Protein AF-A0A848G050-F1 (afdb_monomer)

Nearest PDB structures (foldseek):
  2bty-assembly1_A  TM=8.867E-01  e=1.212E-21  Thermotoga maritima
  2buf-assembly1_A  TM=8.941E-01  e=3.487E-21  Pseudomonas aeruginosa
  2rd5-assembly1_B  TM=8.976E-01  e=1.067E-20  Arabidopsis thaliana
  3b8g-assembly1_A  TM=7.992E-01  e=2.234E-18  Neisseria gonorrhoeae
  3d2p-assembly1_A  TM=7.987E-01  e=3.440E-17  Neisseria gonorrhoeae

pLDDT: mean 82.23, std 19.93, range [32.62, 98.62]

Solvent-accessible surface area (backbone atoms only — not comparable to full-atom values): 15269 Å² total; per-residue (Å²): 140,80,85,79,75,79,74,74,77,76,78,83,68,82,81,46,74,65,57,54,48,52,59,61,70,42,46,67,58,45,64,75,40,45,70,38,34,36,26,33,27,41,63,43,85,57,72,78,46,68,65,14,39,54,32,50,18,43,40,56,11,50,48,41,73,64,39,32,36,50,36,37,29,38,44,59,82,72,47,42,60,52,53,28,50,42,17,37,78,52,73,25,49,45,42,69,46,41,20,57,65,90,54,28,20,33,36,42,79,56,62,74,90,80,41,74,102,61,89,52,77,40,67,48,64,52,59,64,68,62,50,53,34,48,76,70,66,35,31,44,34,35,39,44,32,16,28,29,88,85,69,42,87,34,82,50,58,41,66,53,44,34,27,36,48,21,29,69,64,52,8,51,32,36,38,38,27,29,89,45,64,28,48,64,48,100,82,73,43,69,43,46,69,39,37,31,64,58,51,38,70,77,33,80,87,44,89,64,51,50,55,40,51,19,29,74,61,54,18,52,28,40,36,32,27,35,49,68,44,58,52,44,69,50,41,57,72,76,41,92,67,52,90,20,14,35,35,32,49,60,74,47,95,88,52,78,65,67,83,62,56,78,74,60,84,82,78,86,82,86,94,84,88,89,89,133

Secondary structure (DSSP, 8-state):
------PPPPP-----HHHHHHHHHTHHHHHHHTT-EEEEEE--SS--SHHHHHHHHHHHHHHHHTT-EEEEEESSHHHHHHHHHHHHHTT--EEEEETTGGG-EEEEEPPTTS-SS--PEEEEE--HHHHHHHHTT-EEEEE-EEE-TTSSEEE--HHHHHHHHHHHTT-SEEEEEESSSS-B-TTS-B--EEEHHHHHHHSTTSTTHHHHHHHHTT-S-EEEEETTSTTHHHHHHH-SS-SSEEEE---BTTB--HHHHTT-TTSSS-------

Mean predicted aligned error: 9.6 Å

Organism: NCBI:txid2728840

InterPro domains:
  IPR001048 Aspartate/glutamate/uridylate kinase [PF00696] (76-225)
  IPR004662 Acetylglutamate kinase family [PIRSF000728] (23-246)
  IPR036393 Acetylglutamate kinase-like superfamily [G3DSA:3.40.1160.10] (16-77)
  IPR036393 Acetylglutamate kinase-like superfamily [G3DSA:3.40.1160.10] (78-253)
  IPR036393 Acetylglutamate kinase-like superfamily [SSF53633] (20-250)

Sequence (276 aa):
MAPTHLTAADPVRPFGKLQARILAETLPYLRAYHSKIFVVDYGLRGTGDPAAWNSLGRDLALLSLVGLRLVVVHRGGALNGELVSLINRHGGRAVGVSGLDGGFLQAYAAPLAAMGDHAGESVRVDPELLQMYFGRGLLPVVRPLATGPDGQACPVDGGRTAAAIATRLSAAKLIVMGDAPGILGERGRVLHRLSASEFEALAPMGEHRHLAEALRAGVGAVHVVDARRPEVLLLEILTRDSQGSLVLPDPAAGVIARSAQYLDLSQHGDESHETH

Structure (mmCIF, N/CA/C/O backbone):
data_AF-A0A848G050-F1
#
_entry.id   AF-A0A848G050-F1
#
loop_
_atom_site.group_PDB
_atom_site.id
_atom_site.type_symbol
_atom_site.label_atom_id
_atom_site.label_alt_id
_atom_site.label_comp_id
_atom_site.label_asym_id
_atom_site.label_entity_id
_atom_site.label_seq_id
_atom_site.pdbx_PDB_ins_code
_atom_site.Cartn_x
_atom_site.Cartn_y
_atom_site.Cartn_z
_atom_site.occupancy
_atom_site.B_iso_or_equiv
_atom_site.auth_seq_id
_atom_site.auth_comp_id
_atom_site.auth_asym_id
_atom_site.auth_atom_id
_atom_site.pdbx_PDB_model_num
ATOM 1 N N . MET A 1 1 ? 13.836 -26.680 26.510 1.00 40.75 1 MET A N 1
ATOM 2 C CA . MET A 1 1 ? 12.572 -26.268 25.862 1.00 40.75 1 MET A CA 1
ATOM 3 C C . MET A 1 1 ? 11.681 -25.662 26.929 1.00 40.75 1 MET A C 1
ATOM 5 O O . MET A 1 1 ? 11.221 -26.397 27.789 1.00 40.75 1 MET A O 1
ATOM 9 N N . ALA A 1 2 ? 11.516 -24.341 26.925 1.00 32.62 2 ALA A N 1
ATOM 10 C CA . ALA A 1 2 ? 10.540 -23.658 27.770 1.00 32.62 2 ALA A CA 1
ATOM 11 C C . ALA A 1 2 ? 9.336 -23.280 26.889 1.00 32.62 2 ALA A C 1
ATOM 13 O O . ALA A 1 2 ? 9.557 -22.828 25.763 1.00 32.62 2 ALA A O 1
ATOM 14 N N . PRO A 1 3 ? 8.092 -23.497 27.344 1.00 40.66 3 PRO A N 1
ATOM 15 C CA . PRO A 1 3 ? 6.911 -23.169 26.561 1.00 40.66 3 PRO A CA 1
ATOM 16 C C . PRO A 1 3 ? 6.784 -21.646 26.460 1.00 40.66 3 PRO A C 1
ATOM 18 O O . PRO A 1 3 ? 6.727 -20.943 27.466 1.00 40.66 3 PRO A O 1
ATOM 21 N N . THR A 1 4 ? 6.768 -21.126 25.235 1.00 41.25 4 THR A N 1
ATOM 22 C CA . THR A 1 4 ? 6.477 -19.718 24.968 1.00 41.25 4 THR A CA 1
ATOM 23 C C . THR A 1 4 ? 5.007 -19.478 25.291 1.00 41.25 4 THR A C 1
ATOM 25 O O . THR A 1 4 ? 4.121 -20.040 24.650 1.00 41.25 4 THR A O 1
ATOM 28 N N . HIS A 1 5 ? 4.758 -18.688 26.332 1.00 40.03 5 HIS A N 1
ATOM 29 C CA . HIS A 1 5 ? 3.427 -18.273 26.747 1.00 40.03 5 HIS A CA 1
ATOM 30 C C . HIS A 1 5 ? 2.671 -17.652 25.563 1.00 40.03 5 HIS A C 1
ATOM 32 O O . HIS A 1 5 ? 3.078 -16.612 25.046 1.00 40.03 5 HIS A O 1
ATOM 38 N N . LEU A 1 6 ? 1.552 -18.268 25.164 1.00 38.81 6 LEU A N 1
ATOM 39 C CA . LEU A 1 6 ? 0.472 -17.545 24.498 1.00 38.81 6 LEU A CA 1
ATOM 40 C C . LEU A 1 6 ? 0.048 -16.443 25.475 1.00 38.81 6 LEU A C 1
ATOM 42 O O . LEU A 1 6 ? -0.510 -16.728 26.536 1.00 38.81 6 LEU A O 1
ATOM 46 N N . THR A 1 7 ? 0.386 -15.198 25.162 1.00 45.62 7 THR A N 1
ATOM 47 C CA . THR A 1 7 ? -0.072 -14.035 25.917 1.00 45.62 7 THR A CA 1
ATOM 48 C C . THR A 1 7 ? -1.596 -14.035 25.918 1.00 45.62 7 THR A C 1
ATOM 50 O O . THR A 1 7 ? -2.215 -14.141 24.858 1.00 45.62 7 THR A O 1
ATOM 53 N N . ALA A 1 8 ? -2.187 -13.964 27.113 1.00 47.62 8 ALA A N 1
ATOM 54 C CA . ALA A 1 8 ? -3.619 -13.780 27.303 1.00 47.62 8 ALA A CA 1
ATOM 55 C C . ALA A 1 8 ? -4.116 -12.655 26.384 1.00 47.62 8 ALA A C 1
ATOM 57 O O . ALA A 1 8 ? -3.457 -11.621 26.285 1.00 47.62 8 ALA A O 1
ATOM 58 N N . ALA A 1 9 ? -5.239 -12.876 25.693 1.00 54.47 9 ALA A N 1
ATOM 59 C CA . ALA A 1 9 ? -5.876 -11.844 24.883 1.00 54.47 9 ALA A CA 1
ATOM 60 C C . ALA A 1 9 ? -6.000 -10.560 25.716 1.00 54.47 9 ALA A C 1
ATOM 62 O O . ALA A 1 9 ? -6.466 -10.622 26.858 1.00 54.47 9 ALA A O 1
ATOM 63 N N . ASP A 1 10 ? -5.550 -9.428 25.166 1.00 51.81 10 ASP A N 1
ATOM 64 C CA . ASP A 1 10 ? -5.656 -8.136 25.839 1.00 51.81 10 ASP A CA 1
ATOM 65 C C . ASP A 1 10 ? -7.102 -7.942 26.327 1.00 51.81 10 ASP A C 1
ATOM 67 O O . ASP A 1 10 ? -8.041 -8.119 25.539 1.00 51.81 10 ASP A O 1
ATOM 71 N N . PRO A 1 11 ? -7.328 -7.613 27.613 1.00 56.09 11 PRO A N 1
ATOM 72 C CA . PRO A 1 11 ? -8.675 -7.435 28.126 1.00 56.09 11 PRO A CA 1
ATOM 73 C C . PRO A 1 11 ? -9.367 -6.328 27.329 1.00 56.09 11 PRO A C 1
ATOM 75 O O . PRO A 1 11 ? -8.890 -5.190 27.285 1.00 56.09 11 PRO A O 1
ATOM 78 N N . VAL A 1 12 ? -10.496 -6.665 26.695 1.00 63.84 12 VAL A N 1
ATOM 79 C CA . VAL A 1 12 ? -11.300 -5.714 25.919 1.00 63.84 12 VAL A CA 1
ATOM 80 C C . VAL A 1 12 ? -11.747 -4.601 26.861 1.00 63.84 12 VAL A C 1
ATOM 82 O O . VAL A 1 12 ? -12.614 -4.794 27.714 1.00 63.84 12 VAL A O 1
ATOM 85 N N . ARG A 1 13 ? -11.115 -3.429 26.744 1.00 72.00 13 ARG A N 1
ATOM 86 C CA . ARG A 1 13 ? -11.491 -2.264 27.544 1.00 72.00 13 ARG A CA 1
ATOM 87 C C . ARG A 1 13 ? -12.913 -1.835 27.168 1.00 72.00 13 ARG A C 1
ATOM 89 O O . ARG A 1 13 ? -13.242 -1.852 25.980 1.00 72.00 13 ARG A O 1
ATOM 96 N N . PRO A 1 14 ? -13.744 -1.416 28.140 1.00 71.19 14 PRO A N 1
ATOM 97 C CA . PRO A 1 14 ? -15.085 -0.930 27.853 1.00 71.19 14 PRO A CA 1
ATOM 98 C C . PRO A 1 14 ? -15.049 0.185 26.808 1.00 71.19 14 PRO A C 1
ATOM 100 O O . PRO A 1 14 ? -14.283 1.144 26.931 1.00 71.19 14 PRO A O 1
ATOM 103 N N . PHE A 1 15 ? -15.883 0.051 25.780 1.00 77.38 15 PHE A N 1
ATOM 104 C CA . PHE A 1 15 ? -15.993 1.045 24.723 1.00 77.38 15 PHE A CA 1
ATOM 105 C C . PHE A 1 15 ? -16.664 2.303 25.286 1.00 77.38 15 PHE A C 1
ATOM 107 O O . PHE A 1 15 ? -17.832 2.276 25.675 1.00 77.38 15 PHE A O 1
ATOM 114 N N . GLY A 1 16 ? -15.923 3.406 25.388 1.00 86.69 16 GLY A N 1
ATOM 115 C CA . GLY A 1 16 ? -16.484 4.670 25.858 1.00 86.69 16 GLY A CA 1
ATOM 116 C C . GLY A 1 16 ? -17.409 5.309 24.818 1.00 86.69 16 GLY A C 1
ATOM 117 O O . GLY A 1 16 ? -17.351 5.004 23.625 1.00 86.69 16 GLY A O 1
ATOM 118 N N . LYS A 1 17 ? -18.264 6.240 25.267 1.00 87.94 17 LYS A N 1
ATOM 119 C CA . LYS A 1 17 ? -19.217 6.955 24.392 1.00 87.94 17 LYS A CA 1
ATOM 120 C C . LYS A 1 17 ? -18.526 7.661 23.220 1.00 87.94 17 LYS A C 1
ATOM 122 O O . LYS A 1 17 ? -19.050 7.646 22.112 1.00 87.94 17 LYS A O 1
ATOM 127 N N . LEU A 1 18 ? -17.353 8.256 23.461 1.00 87.94 18 LEU A N 1
ATOM 128 C CA . LEU A 1 18 ? -16.573 8.925 22.419 1.00 87.94 18 LEU A CA 1
ATOM 129 C C . LEU A 1 18 ? -16.080 7.924 21.369 1.00 87.94 18 LEU A C 1
ATOM 131 O O . LEU A 1 18 ? -16.254 8.162 20.181 1.00 87.94 18 LEU A O 1
ATOM 135 N N . GLN A 1 19 ? -15.528 6.786 21.796 1.00 88.19 19 GLN A N 1
ATOM 136 C CA . GLN A 1 19 ? -15.061 5.745 20.882 1.00 88.19 19 GLN A CA 1
ATOM 137 C C . GLN A 1 19 ? -16.216 5.191 20.036 1.00 88.19 19 GLN A C 1
ATOM 139 O O . GLN A 1 19 ? -16.065 5.048 18.825 1.00 88.19 19 GLN A O 1
ATOM 144 N N . ALA A 1 20 ? -17.380 4.932 20.650 1.00 88.12 20 ALA A N 1
ATOM 145 C CA . ALA A 1 20 ? -18.584 4.474 19.945 1.00 88.12 20 ALA A CA 1
ATOM 146 C C . ALA A 1 20 ? -19.021 5.466 18.863 1.00 88.12 20 ALA A C 1
ATOM 148 O O . ALA A 1 20 ? -19.308 5.073 17.734 1.00 88.12 20 ALA A O 1
ATOM 149 N N . ARG A 1 21 ? -19.018 6.759 19.202 1.00 88.94 21 ARG A N 1
ATOM 150 C CA . ARG A 1 21 ? -19.357 7.834 18.273 1.00 88.94 21 ARG A CA 1
ATOM 151 C C . ARG A 1 21 ? -18.357 7.935 17.121 1.00 88.94 21 ARG A C 1
ATOM 153 O O . ARG A 1 21 ? -18.792 7.983 15.978 1.00 88.94 21 ARG A O 1
ATOM 160 N N . ILE A 1 22 ? -17.053 7.895 17.403 1.00 88.50 22 ILE A N 1
ATOM 161 C CA . ILE A 1 22 ? -16.009 7.935 16.367 1.00 88.50 22 ILE A CA 1
ATOM 162 C C . ILE A 1 22 ? -16.190 6.769 15.390 1.00 88.50 22 ILE A C 1
ATOM 164 O O . ILE A 1 22 ? -16.217 6.995 14.186 1.00 88.50 22 ILE A O 1
ATOM 168 N N . LEU A 1 23 ? -16.386 5.537 15.877 1.00 86.50 23 LEU A N 1
ATOM 169 C CA . LEU A 1 23 ? -16.636 4.389 14.995 1.00 86.50 23 LEU A CA 1
ATOM 170 C C . LEU A 1 23 ? -17.901 4.548 14.143 1.00 86.50 23 LEU A C 1
ATOM 172 O O . LEU A 1 23 ? -17.912 4.138 12.987 1.00 86.50 23 LEU A O 1
ATOM 176 N N . ALA A 1 24 ? -18.971 5.122 14.693 1.00 87.62 24 ALA A N 1
ATOM 177 C CA . ALA A 1 24 ? -20.182 5.375 13.920 1.00 87.62 24 ALA A CA 1
ATOM 178 C C . ALA A 1 24 ? -19.941 6.426 12.820 1.00 87.62 24 ALA A C 1
ATOM 180 O O . ALA A 1 24 ? -20.392 6.256 11.687 1.00 87.62 24 ALA A O 1
ATOM 181 N N . GLU A 1 25 ? -19.185 7.482 13.129 1.00 87.31 25 GLU A N 1
ATOM 182 C CA . GLU A 1 25 ? -18.853 8.566 12.197 1.00 87.31 25 GLU A CA 1
ATOM 183 C C . GLU A 1 25 ? -17.885 8.128 11.080 1.00 87.31 25 GLU A C 1
ATOM 185 O O . GLU A 1 25 ? -17.865 8.752 10.018 1.00 87.31 25 GLU A O 1
ATOM 190 N N . THR A 1 26 ? -17.134 7.028 11.242 1.00 86.25 26 THR A N 1
ATOM 191 C CA . THR A 1 26 ? -16.283 6.486 10.163 1.00 86.25 26 THR A CA 1
ATOM 192 C C . THR A 1 26 ? -17.047 5.674 9.114 1.00 86.25 26 THR A C 1
ATOM 194 O O . THR A 1 26 ? -16.497 5.405 8.042 1.00 86.25 26 THR A O 1
ATOM 197 N N . LEU A 1 27 ? -18.315 5.312 9.350 1.00 87.75 27 LEU A N 1
ATOM 198 C CA . LEU A 1 27 ? -19.096 4.454 8.448 1.00 87.75 27 LEU A CA 1
ATOM 199 C C . LEU A 1 27 ? -19.112 4.917 6.973 1.00 87.75 27 LEU A C 1
ATOM 201 O O . LEU A 1 27 ? -18.966 4.058 6.098 1.00 87.75 27 LEU A O 1
ATOM 205 N N . PRO A 1 28 ? -19.250 6.217 6.637 1.00 86.62 28 PRO A N 1
ATOM 206 C CA . PRO A 1 28 ? -19.190 6.668 5.246 1.00 86.62 28 PRO A CA 1
ATOM 207 C C . PRO A 1 28 ? -17.863 6.317 4.560 1.00 86.62 28 PRO A C 1
ATOM 209 O O . PRO A 1 28 ? -17.870 5.857 3.417 1.00 86.62 28 PRO A O 1
ATOM 212 N N . TYR A 1 29 ? -16.738 6.452 5.271 1.00 83.56 29 TYR A N 1
ATOM 213 C CA . TYR A 1 29 ? -15.411 6.091 4.763 1.00 83.56 29 TYR A CA 1
ATOM 214 C C . TYR A 1 29 ? -15.295 4.585 4.544 1.00 83.56 29 TYR A C 1
ATOM 216 O O . TYR A 1 29 ? -14.850 4.146 3.483 1.00 83.56 29 TYR A O 1
ATOM 224 N N . LEU A 1 30 ? -15.757 3.792 5.515 1.00 85.31 30 LEU A N 1
ATOM 225 C CA . LEU A 1 30 ? -15.757 2.334 5.403 1.00 85.31 30 LEU A CA 1
ATOM 226 C C . LEU A 1 30 ? -16.586 1.876 4.202 1.00 85.31 30 LEU A C 1
ATOM 228 O O . LEU A 1 30 ? -16.129 1.043 3.428 1.00 85.31 30 LEU A O 1
ATOM 232 N N . ARG A 1 31 ? -17.764 2.470 3.974 1.00 87.25 31 ARG A N 1
ATOM 233 C CA . ARG A 1 31 ? -18.603 2.166 2.803 1.00 87.25 31 ARG A CA 1
ATOM 234 C C . ARG A 1 31 ? -17.943 2.560 1.482 1.00 87.25 31 ARG A C 1
ATOM 236 O O . ARG A 1 31 ? -18.034 1.798 0.523 1.00 87.25 31 ARG A O 1
ATOM 243 N N . ALA A 1 32 ? -17.304 3.727 1.417 1.00 86.19 32 ALA A N 1
ATOM 244 C CA . ALA A 1 32 ? -16.660 4.214 0.197 1.00 86.19 32 ALA A CA 1
ATOM 245 C C . ALA A 1 32 ? -15.439 3.365 -0.201 1.00 86.19 32 ALA A C 1
ATOM 247 O O . ALA A 1 32 ? -15.196 3.137 -1.391 1.00 86.19 32 ALA A O 1
ATOM 248 N N . TYR A 1 33 ? -14.689 2.878 0.792 1.00 90.69 33 TYR A N 1
ATOM 249 C CA . TYR A 1 33 ? -13.440 2.146 0.583 1.00 90.69 33 TYR A CA 1
ATOM 250 C C . TYR A 1 33 ? -13.546 0.629 0.746 1.00 90.69 33 TYR A C 1
ATOM 252 O O . TYR A 1 33 ? -12.580 -0.079 0.458 1.00 90.69 33 TYR A O 1
ATOM 260 N N . HIS A 1 34 ? -14.712 0.105 1.120 1.00 92.81 34 HIS A N 1
ATOM 261 C CA . HIS A 1 34 ? -14.938 -1.333 1.181 1.00 92.81 34 HIS A CA 1
ATOM 262 C C . HIS A 1 34 ? -14.591 -2.001 -0.158 1.00 92.81 34 HIS A C 1
ATOM 264 O O . HIS A 1 34 ? -15.031 -1.575 -1.229 1.00 92.81 34 HIS A O 1
ATOM 270 N N . SER A 1 35 ? -13.793 -3.068 -0.103 1.00 95.31 35 SER A N 1
ATOM 271 C CA . SER A 1 35 ? -13.261 -3.809 -1.256 1.00 95.31 35 SER A CA 1
ATOM 272 C C . SER A 1 35 ? -12.388 -3.006 -2.231 1.00 95.31 35 SER A C 1
ATOM 274 O O . SER A 1 35 ? -11.947 -3.568 -3.239 1.00 95.31 35 SER A O 1
ATOM 276 N N . LYS A 1 36 ? -12.106 -1.724 -1.960 1.00 96.62 36 LYS A N 1
ATOM 277 C CA . LYS A 1 36 ? -11.146 -0.942 -2.745 1.00 96.62 36 LYS A CA 1
ATOM 278 C C . LYS A 1 36 ? -9.729 -1.401 -2.430 1.00 96.62 36 LYS A C 1
ATOM 280 O O . LYS A 1 36 ? -9.430 -1.825 -1.313 1.00 96.62 36 LYS A O 1
ATOM 285 N N . ILE A 1 37 ? -8.879 -1.336 -3.450 1.00 98.00 37 ILE A N 1
ATOM 286 C CA . ILE A 1 37 ? -7.491 -1.780 -3.368 1.00 98.00 37 ILE A CA 1
ATOM 287 C C . ILE A 1 37 ? -6.604 -0.588 -3.028 1.00 98.00 37 ILE A C 1
ATOM 289 O O . ILE A 1 37 ? -6.714 0.463 -3.659 1.00 98.00 37 ILE A O 1
ATOM 293 N N . PHE A 1 38 ? -5.724 -0.767 -2.052 1.00 98.06 38 PHE A N 1
ATOM 294 C CA . PHE A 1 38 ? -4.696 0.189 -1.670 1.00 98.06 38 PHE A CA 1
ATOM 295 C C . PHE A 1 38 ? -3.351 -0.521 -1.742 1.00 98.06 38 PHE A C 1
ATOM 297 O O . PHE A 1 38 ? -3.210 -1.659 -1.285 1.00 98.06 38 PHE A O 1
ATOM 304 N N . VAL A 1 39 ? -2.365 0.150 -2.319 1.00 98.56 39 VAL A N 1
ATOM 305 C CA . VAL A 1 39 ? -0.991 -0.348 -2.361 1.00 98.56 39 VAL A CA 1
ATOM 306 C C . VAL A 1 39 ? -0.147 0.533 -1.459 1.00 98.56 39 VAL A C 1
ATOM 308 O O . VAL A 1 39 ? -0.187 1.752 -1.582 1.00 98.56 39 VAL A O 1
ATOM 311 N N . VAL A 1 40 ? 0.589 -0.081 -0.543 1.00 98.25 40 VAL A N 1
ATOM 312 C CA . VAL A 1 40 ? 1.507 0.592 0.374 1.00 98.25 40 VAL A CA 1
ATOM 313 C C . VAL A 1 40 ? 2.926 0.236 -0.050 1.00 98.25 40 VAL A C 1
ATOM 315 O O . VAL A 1 40 ? 3.291 -0.935 -0.024 1.00 98.25 40 VAL A O 1
ATOM 318 N N . ASP A 1 41 ? 3.714 1.225 -0.450 1.00 97.00 41 ASP A N 1
ATOM 319 C CA . ASP A 1 41 ? 5.152 1.093 -0.677 1.00 97.00 41 ASP A CA 1
ATOM 320 C C . ASP A 1 41 ? 5.893 1.488 0.603 1.00 97.00 41 ASP A C 1
ATOM 322 O O . ASP A 1 41 ? 6.026 2.669 0.921 1.00 97.00 41 ASP A O 1
ATOM 326 N N . TYR A 1 42 ? 6.328 0.496 1.376 1.00 96.31 42 TYR A N 1
ATOM 327 C CA . TYR A 1 42 ? 7.118 0.697 2.584 1.00 96.31 42 TYR A CA 1
ATOM 328 C C . TYR A 1 42 ? 8.611 0.752 2.230 1.00 96.31 42 TYR A C 1
ATOM 330 O O . TYR A 1 42 ? 9.293 -0.271 2.102 1.00 96.31 42 TYR A O 1
ATOM 338 N N . GLY A 1 43 ? 9.115 1.974 2.062 1.00 89.62 43 GLY A N 1
ATOM 339 C CA . GLY A 1 43 ? 10.445 2.269 1.533 1.00 89.62 43 GLY A CA 1
ATOM 340 C C . GLY A 1 43 ? 11.580 2.299 2.562 1.00 89.62 43 GLY A C 1
ATOM 341 O O . GLY A 1 43 ? 12.741 2.429 2.166 1.00 89.62 43 GLY A O 1
ATOM 342 N N . LEU A 1 44 ? 11.292 2.177 3.865 1.00 87.38 44 LEU A N 1
ATOM 343 C CA . LEU A 1 44 ? 12.333 2.145 4.897 1.00 87.38 44 LEU A CA 1
ATOM 344 C C . LEU A 1 44 ? 13.173 0.862 4.802 1.00 87.38 44 LEU A C 1
ATOM 346 O O . LEU A 1 44 ? 12.671 -0.223 4.522 1.00 87.38 44 LEU A O 1
ATOM 350 N N . ARG A 1 45 ? 14.473 0.974 5.099 1.00 80.94 45 ARG A N 1
ATOM 351 C CA . ARG A 1 45 ? 15.425 -0.157 5.058 1.00 80.94 45 ARG A CA 1
ATOM 352 C C . ARG A 1 45 ? 15.214 -1.203 6.164 1.00 80.94 45 ARG A C 1
ATOM 354 O O . ARG A 1 45 ? 15.879 -2.233 6.149 1.00 80.94 45 ARG A O 1
ATOM 361 N N . GLY A 1 46 ? 14.344 -0.930 7.129 1.00 86.81 46 GLY A N 1
ATOM 362 C CA . GLY A 1 46 ? 14.078 -1.786 8.278 1.00 86.81 46 GLY A CA 1
ATOM 363 C C . GLY A 1 46 ? 12.820 -1.343 9.018 1.00 86.81 46 GLY A C 1
ATOM 364 O O . GLY A 1 46 ? 12.006 -0.585 8.488 1.00 86.81 46 GLY A O 1
ATOM 365 N N . THR A 1 47 ? 12.677 -1.789 10.261 1.00 86.44 47 THR A N 1
ATOM 366 C CA . THR A 1 47 ? 11.493 -1.506 11.087 1.00 86.44 47 THR A CA 1
ATOM 367 C C . THR A 1 47 ? 11.371 -0.037 11.503 1.00 86.44 47 THR A C 1
ATOM 369 O O . THR A 1 47 ? 10.265 0.439 11.726 1.00 86.44 47 THR A O 1
ATOM 372 N N . GLY A 1 48 ? 12.484 0.703 11.555 1.00 86.81 48 GLY A N 1
ATOM 373 C CA . GLY A 1 48 ? 12.488 2.116 11.938 1.00 86.81 48 GLY A CA 1
ATOM 374 C C . GLY A 1 48 ? 12.194 2.322 13.427 1.00 86.81 48 GLY A C 1
ATOM 375 O O . GLY A 1 48 ? 12.705 1.592 14.275 1.00 86.81 48 GLY A O 1
ATOM 376 N N . ASP A 1 49 ? 11.400 3.346 13.745 1.00 90.94 49 ASP A N 1
ATOM 377 C CA . ASP A 1 49 ? 10.967 3.634 15.116 1.00 90.94 49 ASP A CA 1
ATOM 378 C C . ASP A 1 49 ? 9.974 2.561 15.625 1.00 90.94 49 ASP A C 1
ATOM 380 O O . ASP A 1 49 ? 9.007 2.252 14.923 1.00 90.94 49 ASP A O 1
ATOM 384 N N . PRO A 1 50 ? 10.143 2.000 16.841 1.00 93.88 50 PRO A N 1
ATOM 385 C CA . PRO A 1 50 ? 9.265 0.944 17.352 1.00 93.88 50 PRO A CA 1
ATOM 386 C C . PRO A 1 50 ? 7.786 1.333 17.481 1.00 93.88 50 PRO A C 1
ATOM 388 O O . PRO A 1 50 ? 6.915 0.478 17.281 1.00 93.88 50 PRO A O 1
ATOM 391 N N . ALA A 1 51 ? 7.478 2.590 17.820 1.00 94.88 51 ALA A N 1
ATOM 392 C CA . ALA A 1 51 ? 6.096 3.044 17.946 1.00 94.88 51 ALA A CA 1
ATOM 393 C C . ALA A 1 51 ? 5.448 3.178 16.564 1.00 94.88 51 ALA A C 1
ATOM 395 O O . ALA A 1 51 ? 4.328 2.698 16.365 1.00 94.88 51 ALA A O 1
ATOM 396 N N . ALA A 1 52 ? 6.171 3.745 15.596 1.00 94.75 52 ALA A N 1
ATOM 397 C CA . ALA A 1 52 ? 5.736 3.810 14.204 1.00 94.75 52 ALA A CA 1
ATOM 398 C C . ALA A 1 52 ? 5.543 2.410 13.601 1.00 94.75 52 ALA A C 1
ATOM 400 O O . ALA A 1 52 ? 4.488 2.124 13.037 1.00 94.75 52 ALA A O 1
ATOM 401 N N . TRP A 1 53 ? 6.500 1.502 13.818 1.00 95.75 53 TRP A N 1
ATOM 402 C CA . TRP A 1 53 ? 6.431 0.107 13.382 1.00 95.75 53 TRP A CA 1
ATOM 403 C C . TRP A 1 53 ? 5.213 -0.623 13.946 1.00 95.75 53 TRP A C 1
ATOM 405 O O . TRP A 1 53 ? 4.482 -1.299 13.222 1.00 95.75 53 TRP A O 1
ATOM 415 N N . ASN A 1 54 ? 4.972 -0.491 15.253 1.00 96.94 54 ASN A N 1
ATOM 416 C CA . ASN A 1 54 ? 3.825 -1.129 15.881 1.00 96.94 54 ASN A CA 1
ATOM 417 C C . ASN A 1 54 ? 2.499 -0.547 15.382 1.00 96.94 54 ASN A C 1
ATOM 419 O O . ASN A 1 54 ? 1.551 -1.308 15.173 1.00 96.94 54 ASN A O 1
ATOM 423 N N . SER A 1 55 ? 2.454 0.771 15.172 1.00 96.88 55 SER A N 1
ATOM 424 C CA . SER A 1 55 ? 1.288 1.450 14.613 1.00 96.88 55 SER A CA 1
ATOM 425 C C . SER A 1 55 ? 1.001 0.983 13.185 1.00 96.88 55 SER A C 1
ATOM 427 O O . SER A 1 55 ? -0.129 0.607 12.900 1.00 96.88 55 SER A O 1
ATOM 429 N N . LEU A 1 56 ? 2.025 0.849 12.333 1.00 97.38 56 LEU A N 1
ATOM 430 C CA . LEU A 1 56 ? 1.884 0.336 10.966 1.00 97.38 56 LEU A CA 1
ATOM 431 C C . LEU A 1 56 ? 1.197 -1.037 10.927 1.00 97.38 56 LEU A C 1
ATOM 433 O O . LEU A 1 56 ? 0.273 -1.245 10.146 1.00 97.38 56 LEU A O 1
ATOM 437 N N . GLY A 1 57 ? 1.613 -1.977 11.778 1.00 97.75 57 GLY A N 1
ATOM 438 C CA . GLY A 1 57 ? 0.992 -3.305 11.822 1.00 97.75 57 GLY A CA 1
ATOM 439 C C . GLY A 1 57 ? -0.460 -3.286 12.261 1.00 97.75 57 GLY A C 1
ATOM 440 O O . GLY A 1 57 ? -1.286 -3.986 11.676 1.00 97.75 57 GLY A O 1
ATOM 441 N N . ARG A 1 58 ? -0.763 -2.470 13.274 1.00 97.75 58 ARG A N 1
ATOM 442 C CA . ARG A 1 58 ? -2.127 -2.259 13.756 1.00 97.75 58 ARG A CA 1
ATOM 443 C C . ARG A 1 58 ? -2.995 -1.650 12.657 1.00 97.75 58 ARG A C 1
ATOM 445 O O . ARG A 1 58 ? -4.098 -2.138 12.435 1.00 97.75 58 ARG A O 1
ATOM 452 N N . ASP A 1 59 ? -2.487 -0.644 11.949 1.00 97.19 59 ASP A N 1
ATOM 453 C CA . ASP A 1 59 ? -3.196 0.046 10.871 1.00 97.19 59 ASP A CA 1
ATOM 454 C C . ASP A 1 59 ? -3.473 -0.910 9.702 1.00 97.19 59 ASP A C 1
ATOM 456 O O . ASP A 1 59 ? -4.616 -1.038 9.269 1.00 97.19 59 ASP A O 1
ATOM 460 N N . LEU A 1 60 ? -2.462 -1.653 9.236 1.00 98.06 60 LEU A N 1
ATOM 461 C CA . LEU A 1 60 ? -2.606 -2.650 8.166 1.00 98.06 60 LEU A CA 1
ATOM 462 C C . LEU A 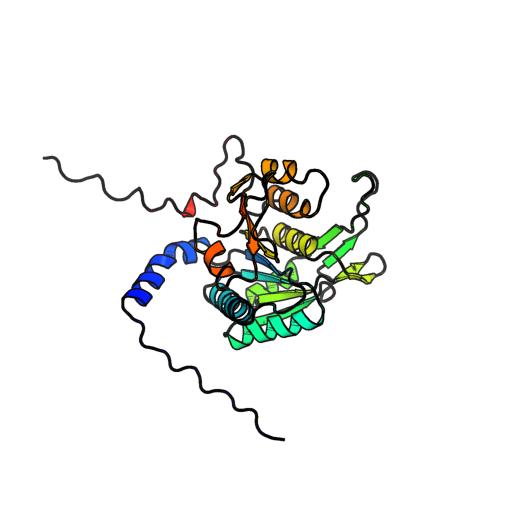1 60 ? -3.610 -3.754 8.534 1.00 98.06 60 LEU A C 1
ATOM 464 O O . LEU A 1 60 ? -4.445 -4.133 7.708 1.00 98.06 60 LEU A O 1
ATOM 468 N N . ALA A 1 61 ? -3.550 -4.263 9.768 1.00 97.88 61 ALA A N 1
ATOM 469 C CA . ALA A 1 61 ? -4.496 -5.260 10.258 1.00 97.88 61 ALA A CA 1
ATOM 470 C C . ALA A 1 61 ? -5.921 -4.692 10.322 1.00 97.88 61 ALA A C 1
ATOM 472 O O . ALA A 1 61 ? -6.838 -5.297 9.768 1.00 97.88 61 ALA A O 1
ATOM 473 N N . LEU A 1 62 ? -6.102 -3.513 10.926 1.00 96.12 62 LEU A N 1
ATOM 474 C CA . LEU A 1 62 ? -7.397 -2.843 11.055 1.00 96.12 62 LEU A CA 1
ATOM 475 C C . LEU A 1 62 ? -8.040 -2.590 9.689 1.00 96.12 62 LEU A C 1
ATOM 477 O O . LEU A 1 62 ? -9.183 -2.983 9.469 1.00 96.12 62 LEU A O 1
ATOM 481 N N . LEU A 1 63 ? -7.305 -1.963 8.771 1.00 95.56 63 LEU A N 1
ATOM 482 C CA . LEU A 1 63 ? -7.784 -1.616 7.432 1.00 95.56 63 LEU A CA 1
ATOM 483 C C . LEU A 1 63 ? -8.204 -2.870 6.645 1.00 95.56 63 LEU A C 1
ATOM 485 O O . LEU A 1 63 ? -9.256 -2.874 6.005 1.00 95.56 63 LEU A O 1
ATOM 489 N N . SER A 1 64 ? -7.430 -3.954 6.746 1.00 95.88 64 SER A N 1
ATOM 490 C CA . SER A 1 64 ? -7.786 -5.250 6.154 1.00 95.88 64 SER A CA 1
ATOM 491 C C . SER A 1 64 ? -9.061 -5.841 6.777 1.00 95.88 64 SER A C 1
ATOM 493 O O . SER A 1 64 ? -9.973 -6.258 6.061 1.00 95.88 64 SER A O 1
ATOM 495 N N . LEU A 1 65 ? -9.180 -5.811 8.110 1.00 94.94 65 LEU A N 1
ATOM 496 C CA . LEU A 1 65 ? -10.336 -6.341 8.847 1.00 94.94 65 LEU A CA 1
ATOM 497 C C . LEU A 1 65 ? -11.640 -5.592 8.549 1.00 94.94 65 LEU A C 1
ATOM 499 O O . LEU A 1 65 ? -12.703 -6.210 8.528 1.00 94.94 65 LEU A O 1
ATOM 503 N N . VAL A 1 66 ? -11.577 -4.284 8.285 1.00 93.56 66 VAL A N 1
ATOM 504 C CA . VAL A 1 66 ? -12.757 -3.483 7.907 1.00 93.56 66 VAL A CA 1
ATOM 505 C C . VAL A 1 66 ? -13.090 -3.562 6.408 1.00 93.56 66 VAL A C 1
ATOM 507 O O . VAL A 1 66 ? -13.998 -2.877 5.934 1.00 93.56 66 VAL A O 1
ATOM 510 N N . GLY A 1 67 ? -12.395 -4.423 5.658 1.00 94.06 67 GLY A N 1
ATOM 511 C CA . GLY A 1 67 ? -12.757 -4.810 4.295 1.00 94.06 67 GLY A CA 1
ATOM 512 C C . GLY A 1 67 ? -11.999 -4.090 3.180 1.00 94.06 67 GLY A C 1
ATOM 513 O O . GLY A 1 67 ? -12.386 -4.233 2.016 1.00 94.06 67 GLY A O 1
ATOM 514 N N . LEU A 1 68 ? -10.935 -3.334 3.477 1.00 95.94 68 LEU A N 1
ATOM 515 C CA . LEU A 1 68 ? -10.033 -2.828 2.437 1.00 95.94 68 LEU A CA 1
ATOM 516 C C . LEU A 1 68 ? -9.116 -3.956 1.956 1.00 95.94 68 LEU A C 1
ATOM 518 O O . LEU A 1 68 ? -8.721 -4.841 2.713 1.00 95.94 68 LEU A O 1
ATOM 522 N N . ARG A 1 69 ? -8.738 -3.913 0.678 1.00 98.31 69 ARG A N 1
ATOM 523 C CA . ARG A 1 69 ? -7.783 -4.860 0.091 1.00 98.31 69 ARG A CA 1
ATOM 524 C C . ARG A 1 69 ? -6.421 -4.188 0.014 1.00 98.31 69 ARG A C 1
ATOM 526 O O . ARG A 1 69 ? -6.260 -3.218 -0.718 1.00 98.31 69 ARG A O 1
ATOM 533 N N . LEU A 1 70 ? -5.457 -4.683 0.778 1.00 98.31 70 LEU A N 1
ATOM 534 C CA . LEU A 1 70 ? -4.138 -4.065 0.891 1.00 98.31 70 LEU A CA 1
ATOM 535 C C . LEU A 1 70 ? -3.070 -4.938 0.239 1.00 98.31 70 LEU A C 1
ATOM 537 O O . LEU A 1 70 ? -3.064 -6.147 0.454 1.00 98.31 70 LEU A O 1
ATOM 541 N N . VAL A 1 71 ? -2.141 -4.318 -0.489 1.00 98.62 71 VAL A N 1
ATOM 542 C CA . VAL A 1 71 ? -0.850 -4.920 -0.860 1.00 98.62 71 VAL A CA 1
ATOM 543 C C . VAL A 1 71 ? 0.250 -4.078 -0.244 1.00 98.62 71 VAL A C 1
ATOM 545 O O . VAL A 1 71 ? 0.252 -2.865 -0.429 1.00 98.62 71 VAL A O 1
ATOM 548 N N . VAL A 1 72 ? 1.190 -4.708 0.451 1.00 98.56 72 VAL A N 1
ATOM 549 C CA . VAL A 1 72 ? 2.374 -4.021 0.977 1.00 98.56 72 VAL A CA 1
ATOM 550 C C . VAL A 1 72 ? 3.576 -4.443 0.153 1.00 98.56 72 VAL A C 1
ATOM 552 O O . VAL A 1 72 ? 3.938 -5.613 0.161 1.00 98.56 72 VAL A O 1
ATOM 555 N N . VAL A 1 73 ? 4.202 -3.510 -0.549 1.00 98.00 73 VAL A N 1
ATOM 556 C CA . VAL A 1 73 ? 5.518 -3.694 -1.164 1.00 98.00 73 VAL A CA 1
ATOM 557 C C . VAL A 1 73 ? 6.561 -3.161 -0.191 1.00 98.00 73 VAL A C 1
ATOM 559 O O . VAL A 1 73 ? 6.330 -2.151 0.464 1.00 98.00 73 VAL A O 1
ATOM 562 N N . HIS A 1 74 ? 7.687 -3.850 -0.040 1.00 95.19 74 HIS A N 1
ATOM 563 C CA . HIS A 1 74 ? 8.732 -3.445 0.905 1.00 95.19 74 HIS A CA 1
ATOM 564 C C . HIS A 1 74 ? 10.132 -3.680 0.342 1.00 95.19 74 HIS A C 1
ATOM 566 O O . HIS A 1 74 ? 10.311 -4.386 -0.654 1.00 95.19 74 HIS A O 1
ATOM 572 N N . ARG A 1 75 ? 11.145 -3.105 0.996 1.00 83.44 75 ARG A N 1
ATOM 573 C CA . ARG A 1 75 ? 12.557 -3.260 0.622 1.00 83.44 75 ARG A CA 1
ATOM 574 C C . ARG A 1 75 ? 13.310 -4.056 1.692 1.00 83.44 75 ARG A C 1
ATOM 576 O O . ARG A 1 75 ? 13.329 -3.678 2.854 1.00 83.44 75 ARG A O 1
ATOM 583 N N . GLY A 1 76 ? 14.012 -5.112 1.279 1.00 75.56 76 GLY A N 1
ATOM 584 C CA . GLY A 1 76 ? 14.892 -5.906 2.151 1.00 75.56 76 GLY A CA 1
ATOM 585 C C . GLY A 1 76 ? 14.359 -7.309 2.453 1.00 75.56 76 GLY A C 1
ATOM 586 O O . GLY A 1 76 ? 13.197 -7.502 2.782 1.00 75.56 76 GLY A O 1
ATOM 587 N N . GLY A 1 77 ? 15.217 -8.327 2.325 1.00 72.94 77 GLY A N 1
ATOM 588 C CA . GLY A 1 77 ? 14.804 -9.734 2.442 1.00 72.94 77 GLY A CA 1
ATOM 589 C C . GLY A 1 77 ? 14.230 -10.106 3.815 1.00 72.94 77 GLY A C 1
ATOM 590 O O . GLY A 1 77 ? 13.166 -10.715 3.880 1.00 72.94 77 GLY A O 1
ATOM 591 N N . ALA A 1 78 ? 14.900 -9.700 4.900 1.00 83.50 78 ALA A N 1
ATOM 592 C CA . ALA A 1 78 ? 14.475 -9.998 6.274 1.00 83.50 78 ALA A CA 1
ATOM 593 C C . ALA A 1 78 ? 13.138 -9.328 6.646 1.00 83.50 78 ALA A C 1
ATOM 595 O O . ALA A 1 78 ? 12.326 -9.908 7.367 1.00 83.50 78 ALA A O 1
ATOM 596 N N . LEU A 1 79 ? 12.874 -8.150 6.075 1.00 90.88 79 LEU A N 1
ATOM 597 C CA . LEU A 1 79 ? 11.708 -7.331 6.394 1.00 90.88 79 LEU A CA 1
ATOM 598 C C . LEU A 1 79 ? 10.381 -7.995 5.994 1.00 90.88 79 LEU A C 1
ATOM 600 O O . LEU A 1 79 ? 9.351 -7.729 6.609 1.00 90.88 79 LEU A O 1
ATOM 604 N N . ASN A 1 80 ? 10.390 -8.904 5.010 1.00 94.69 80 ASN A N 1
ATOM 605 C CA . ASN A 1 80 ? 9.172 -9.595 4.582 1.00 94.69 80 ASN A CA 1
ATOM 606 C C . ASN A 1 80 ? 8.542 -10.396 5.728 1.00 94.69 80 ASN A C 1
ATOM 608 O O . ASN A 1 80 ? 7.358 -10.237 6.019 1.00 94.69 80 ASN A O 1
ATOM 612 N N . GLY A 1 81 ? 9.349 -11.220 6.4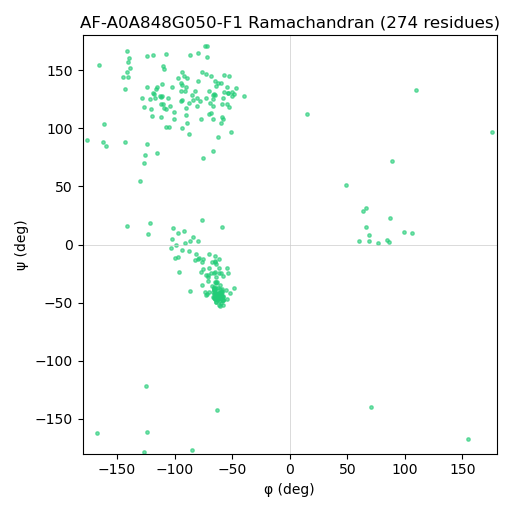03 1.00 95.62 81 GLY A N 1
ATOM 613 C CA . GLY A 1 81 ? 8.890 -12.021 7.536 1.00 95.62 81 GLY A CA 1
ATOM 614 C C . GLY A 1 81 ? 8.493 -11.155 8.731 1.00 95.62 81 GLY A C 1
ATOM 615 O O . GLY A 1 81 ? 7.507 -11.451 9.406 1.00 95.62 81 GLY A O 1
ATOM 616 N N . GLU A 1 82 ? 9.210 -10.054 8.961 1.00 96.62 82 GLU A N 1
ATOM 617 C CA . GLU A 1 82 ? 8.914 -9.110 10.041 1.00 96.62 82 GLU A CA 1
ATOM 618 C C . GLU A 1 82 ? 7.573 -8.395 9.834 1.00 96.62 82 GLU A C 1
ATOM 620 O O . GLU A 1 82 ? 6.780 -8.342 10.773 1.00 96.62 82 GLU A O 1
ATOM 625 N N . LEU A 1 83 ? 7.280 -7.909 8.619 1.00 97.06 83 LEU A N 1
ATOM 626 C CA . LEU A 1 83 ? 5.985 -7.315 8.258 1.00 97.06 83 LEU A CA 1
ATOM 627 C C . LEU A 1 83 ? 4.844 -8.332 8.372 1.00 97.06 83 LEU A C 1
ATOM 629 O O . LEU A 1 83 ? 3.795 -8.024 8.934 1.00 97.06 83 LEU A O 1
ATOM 633 N N . VAL A 1 84 ? 5.042 -9.556 7.875 1.00 98.06 84 VAL A N 1
ATOM 634 C CA . VAL A 1 84 ? 4.031 -10.621 7.975 1.00 98.06 84 VAL A CA 1
ATOM 635 C C . VAL A 1 84 ? 3.723 -10.931 9.441 1.00 98.06 84 VAL A C 1
ATOM 637 O O . VAL A 1 84 ? 2.559 -10.947 9.841 1.00 98.06 84 VAL A O 1
ATOM 640 N N . SER A 1 85 ? 4.757 -11.115 10.263 1.00 97.81 85 SER A N 1
ATOM 641 C CA . SER A 1 85 ? 4.614 -11.347 11.704 1.00 97.81 85 SER A CA 1
ATOM 642 C C . SER A 1 85 ? 3.948 -10.160 12.415 1.00 97.81 85 SER A C 1
ATOM 644 O O . SER A 1 85 ? 3.053 -10.343 13.242 1.00 97.81 85 SER A O 1
ATOM 646 N N . LEU A 1 86 ? 4.324 -8.932 12.041 1.00 97.75 86 LEU A N 1
ATOM 647 C CA . LEU A 1 86 ? 3.738 -7.680 12.521 1.00 97.75 86 LEU A CA 1
ATOM 648 C C . LEU A 1 86 ? 2.240 -7.578 12.248 1.00 97.75 86 LEU A C 1
ATOM 650 O O . LEU A 1 86 ? 1.489 -7.175 13.130 1.00 97.75 86 LEU A O 1
ATOM 654 N N . ILE A 1 87 ? 1.796 -7.917 11.048 1.00 98.44 87 ILE A N 1
ATOM 655 C CA . ILE A 1 87 ? 0.375 -7.843 10.707 1.00 98.44 87 ILE A CA 1
ATOM 656 C C . ILE A 1 87 ? -0.391 -8.955 11.435 1.00 98.44 87 ILE A C 1
ATOM 658 O O . ILE A 1 87 ? -1.454 -8.708 12.006 1.00 98.44 87 ILE A O 1
ATOM 662 N N . ASN A 1 88 ? 0.172 -10.167 11.477 1.00 98.25 88 ASN A N 1
ATOM 663 C CA . ASN A 1 88 ? -0.468 -11.328 12.094 1.00 98.25 88 ASN A CA 1
ATOM 664 C C . ASN A 1 88 ? -0.643 -11.178 13.611 1.00 98.25 88 ASN A C 1
ATOM 666 O O . ASN A 1 88 ? -1.692 -11.540 14.141 1.00 98.25 88 ASN A O 1
ATOM 670 N N . ARG A 1 89 ? 0.333 -10.597 14.324 1.00 97.56 89 ARG A N 1
ATOM 671 C CA . ARG A 1 89 ? 0.209 -10.365 15.778 1.00 97.56 89 ARG A CA 1
ATOM 672 C C . ARG A 1 89 ? -0.896 -9.367 16.144 1.00 97.56 89 ARG A C 1
ATOM 674 O O . ARG A 1 89 ? -1.396 -9.414 17.259 1.00 97.56 89 ARG A O 1
ATOM 681 N N . HIS A 1 90 ? -1.279 -8.490 15.212 1.00 97.69 90 HIS A N 1
ATOM 682 C CA . HIS A 1 90 ? -2.388 -7.540 15.365 1.00 97.69 90 HIS A CA 1
ATOM 683 C C . HIS A 1 90 ? -3.729 -8.098 14.856 1.00 97.69 90 HIS A C 1
ATOM 685 O O . HIS A 1 90 ? -4.699 -7.358 14.725 1.00 97.69 90 HIS A O 1
ATOM 691 N N . GLY A 1 91 ? -3.802 -9.402 14.563 1.00 96.06 91 GLY A N 1
ATOM 692 C CA . GLY A 1 91 ? -5.029 -10.078 14.127 1.00 96.06 91 GLY A CA 1
ATOM 693 C C . GLY A 1 91 ? -5.315 -9.983 12.626 1.00 96.06 91 GLY A C 1
ATOM 694 O O . GLY A 1 91 ? -6.345 -10.477 12.168 1.00 96.06 91 GLY A O 1
ATOM 695 N N . GLY A 1 92 ? -4.414 -9.381 11.845 1.00 97.50 92 GLY A N 1
ATOM 696 C CA . GLY A 1 92 ? -4.464 -9.449 10.390 1.00 97.50 92 GLY A CA 1
ATOM 697 C C . GLY A 1 92 ? -4.082 -10.839 9.872 1.00 97.50 92 GLY A C 1
ATOM 698 O O . GLY A 1 92 ? -3.613 -11.702 10.611 1.00 97.50 92 GLY A O 1
ATOM 699 N N . ARG A 1 93 ? -4.277 -11.066 8.571 1.00 98.06 93 ARG A N 1
ATOM 700 C CA . ARG A 1 93 ? -3.882 -12.314 7.900 1.00 98.06 93 ARG A CA 1
ATOM 701 C C . ARG A 1 93 ? -2.969 -11.988 6.727 1.00 98.06 93 ARG A C 1
ATOM 703 O O . ARG A 1 93 ? -3.439 -11.800 5.610 1.00 98.06 93 ARG A O 1
ATOM 710 N N . ALA A 1 94 ? -1.676 -11.869 6.991 1.00 98.56 94 ALA A N 1
ATOM 711 C CA . ALA A 1 94 ? -0.673 -11.552 5.985 1.00 98.56 94 ALA A CA 1
ATOM 712 C C . ALA A 1 94 ? -0.025 -12.804 5.384 1.00 98.56 94 ALA A C 1
ATOM 714 O O . ALA A 1 94 ? 0.164 -13.815 6.065 1.00 98.56 94 ALA A O 1
ATOM 715 N N . VAL A 1 95 ? 0.361 -12.703 4.113 1.00 98.44 95 VAL A N 1
ATOM 716 C CA . VAL A 1 95 ? 1.150 -13.713 3.400 1.00 98.44 95 VAL A CA 1
ATOM 717 C C . VAL A 1 95 ? 2.359 -13.046 2.752 1.00 98.44 95 VAL A C 1
ATOM 719 O O . VAL A 1 95 ? 2.221 -12.063 2.027 1.00 98.44 95 VAL A O 1
ATOM 722 N N . GLY A 1 96 ? 3.551 -13.562 3.043 1.00 97.81 96 GLY A N 1
ATOM 723 C CA . GLY A 1 96 ? 4.787 -13.117 2.407 1.00 97.81 96 GLY A CA 1
ATOM 724 C C . GLY A 1 96 ? 4.937 -13.774 1.043 1.00 97.81 96 GLY A C 1
ATOM 725 O O . GLY A 1 96 ? 4.865 -14.997 0.954 1.00 97.81 96 GLY A O 1
ATOM 726 N N . VAL A 1 97 ? 5.124 -12.971 -0.003 1.00 97.44 97 VAL A N 1
ATOM 727 C CA . VAL A 1 97 ? 5.318 -13.448 -1.378 1.00 97.44 97 VAL A CA 1
ATOM 728 C C . VAL A 1 97 ? 6.387 -12.629 -2.090 1.00 97.44 97 VAL A C 1
ATOM 730 O O . VAL A 1 97 ? 6.710 -11.503 -1.707 1.00 97.44 97 VAL A O 1
ATOM 733 N N . SER A 1 98 ? 6.928 -13.179 -3.161 1.00 96.19 98 SER A N 1
ATOM 734 C CA . SER A 1 98 ? 7.755 -12.487 -4.139 1.00 96.19 98 SER A CA 1
ATOM 735 C C . SER A 1 98 ? 7.157 -12.662 -5.527 1.00 96.19 98 SER A C 1
ATOM 737 O O . SER A 1 98 ? 6.372 -13.574 -5.752 1.00 96.19 98 SER A O 1
ATOM 739 N N . GLY A 1 99 ? 7.553 -11.827 -6.479 1.00 94.31 99 GLY A N 1
ATOM 740 C CA . GLY A 1 99 ? 7.076 -11.948 -7.856 1.00 94.31 99 GLY A CA 1
ATOM 741 C C . GLY A 1 99 ? 7.429 -13.254 -8.567 1.00 94.31 99 GLY A C 1
ATOM 742 O O . GLY A 1 99 ? 6.844 -13.536 -9.608 1.00 94.31 99 GLY A O 1
ATOM 743 N N . LEU A 1 100 ? 8.339 -14.056 -8.003 1.00 95.00 100 LEU A N 1
ATOM 744 C CA . LEU A 1 100 ? 8.631 -15.410 -8.475 1.00 95.00 100 LEU A CA 1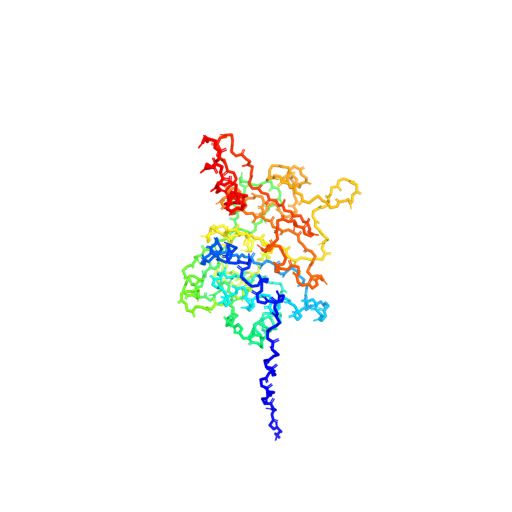
ATOM 745 C C . LEU A 1 100 ? 7.496 -16.394 -8.183 1.00 95.00 100 LEU A C 1
ATOM 747 O O . LEU A 1 100 ? 7.295 -17.341 -8.941 1.00 95.00 100 LEU A O 1
ATOM 751 N N . ASP A 1 101 ? 6.764 -16.195 -7.086 1.00 95.81 101 ASP A N 1
ATOM 752 C CA . ASP A 1 101 ? 5.701 -17.097 -6.656 1.00 95.81 101 ASP A CA 1
ATOM 753 C C . ASP A 1 101 ? 4.559 -17.036 -7.674 1.00 95.81 101 ASP A C 1
ATOM 755 O O . ASP A 1 101 ? 3.883 -16.025 -7.796 1.00 95.81 101 ASP A O 1
ATOM 759 N N . GLY A 1 102 ? 4.377 -18.080 -8.483 1.00 93.19 102 GLY A N 1
ATOM 760 C CA . GLY A 1 102 ? 3.434 -18.040 -9.610 1.00 93.19 102 GLY A CA 1
ATOM 761 C C . GLY A 1 102 ? 3.842 -17.102 -10.759 1.00 93.19 102 GLY A C 1
ATOM 762 O O . GLY A 1 102 ? 3.045 -16.896 -11.667 1.00 93.19 102 GLY A O 1
ATOM 763 N N . GLY A 1 103 ? 5.060 -16.542 -10.741 1.00 94.50 103 GLY A N 1
ATOM 764 C CA . GLY A 1 103 ? 5.609 -15.720 -11.827 1.00 94.50 103 GLY A CA 1
ATOM 765 C C . GLY A 1 103 ? 4.850 -14.416 -12.094 1.00 94.50 103 GLY A C 1
ATOM 766 O O . GLY A 1 103 ? 4.821 -13.950 -13.235 1.00 94.50 103 GLY A O 1
ATOM 767 N N . PHE A 1 104 ? 4.204 -13.841 -11.073 1.00 96.75 104 PHE A N 1
ATOM 768 C CA . PHE A 1 104 ? 3.315 -12.693 -11.254 1.00 96.75 104 PHE A CA 1
ATOM 769 C C . PHE A 1 104 ? 4.038 -11.360 -11.479 1.00 96.75 104 PHE A C 1
ATOM 771 O O . PHE A 1 104 ? 3.391 -10.409 -11.915 1.00 96.75 104 PHE A O 1
ATOM 778 N N . LEU A 1 105 ? 5.348 -11.264 -11.205 1.00 96.31 105 LEU A N 1
ATOM 779 C CA . LEU A 1 105 ? 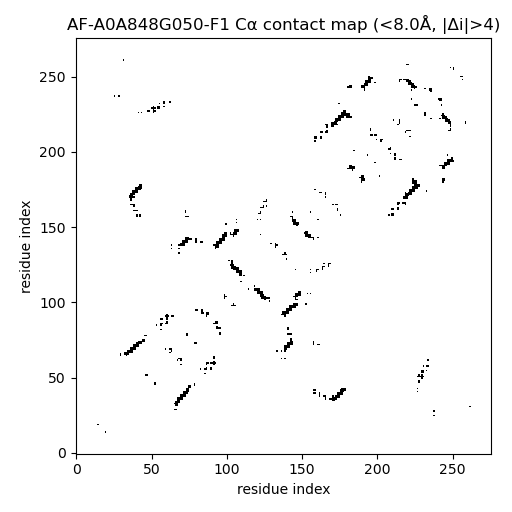6.171 -10.131 -11.644 1.00 96.31 105 LEU A CA 1
ATOM 780 C C . LEU A 1 105 ? 7.170 -10.589 -12.702 1.00 96.31 105 LEU A C 1
ATOM 782 O O . LEU A 1 105 ? 7.970 -11.491 -12.460 1.00 96.31 105 LEU A O 1
ATOM 786 N N . GLN A 1 106 ? 7.175 -9.905 -13.841 1.00 94.69 106 GLN A N 1
ATOM 787 C CA . GLN A 1 106 ? 8.108 -10.149 -14.938 1.00 94.69 106 GLN A CA 1
ATOM 788 C C . GLN A 1 106 ? 8.904 -8.878 -15.222 1.00 94.69 106 GLN A C 1
ATOM 790 O O . GLN A 1 106 ? 8.312 -7.820 -15.454 1.00 94.69 106 GLN A O 1
ATOM 795 N N . ALA A 1 107 ? 10.230 -8.981 -15.203 1.00 91.06 107 ALA A N 1
ATOM 796 C CA . ALA A 1 107 ? 11.127 -7.897 -15.581 1.00 91.06 107 ALA A CA 1
ATOM 797 C C . ALA A 1 107 ? 11.431 -7.979 -17.079 1.00 91.06 107 ALA A C 1
ATOM 799 O O . ALA A 1 107 ? 11.705 -9.054 -17.615 1.00 91.06 107 ALA A O 1
ATOM 800 N N . TYR A 1 108 ? 11.395 -6.839 -17.761 1.00 82.38 108 TYR A N 1
ATOM 801 C CA . TYR A 1 108 ? 11.785 -6.738 -19.163 1.00 82.38 108 TYR A CA 1
ATOM 802 C C . TYR A 1 108 ? 12.533 -5.433 -19.426 1.00 82.38 108 TYR A C 1
ATOM 804 O O . TYR A 1 108 ? 12.283 -4.405 -18.789 1.00 82.38 108 TYR A O 1
ATOM 812 N N . ALA A 1 109 ? 13.458 -5.477 -20.385 1.00 70.31 109 ALA A N 1
ATOM 813 C CA . ALA A 1 109 ? 14.121 -4.279 -20.873 1.00 70.31 109 ALA A CA 1
ATOM 814 C C . ALA A 1 109 ? 13.093 -3.403 -21.604 1.00 70.31 109 ALA A C 1
ATOM 816 O O . ALA A 1 109 ? 12.424 -3.864 -22.533 1.00 70.31 109 ALA A O 1
ATOM 817 N N . ALA A 1 110 ? 12.959 -2.143 -21.190 1.00 59.72 110 ALA A N 1
ATOM 818 C CA . ALA A 1 110 ? 12.201 -1.173 -21.967 1.00 59.72 110 ALA A CA 1
ATOM 819 C C . ALA A 1 110 ? 12.879 -0.985 -23.344 1.00 59.72 110 ALA A C 1
ATOM 821 O O . ALA A 1 110 ? 14.111 -0.933 -23.405 1.00 59.72 110 ALA A O 1
ATOM 822 N N . PRO A 1 111 ? 12.128 -0.885 -24.459 1.00 49.28 111 PRO A N 1
ATOM 823 C CA . PRO A 1 111 ? 12.720 -0.645 -25.771 1.00 49.28 111 PRO A CA 1
ATOM 824 C C . PRO A 1 111 ? 13.551 0.645 -25.780 1.00 49.28 111 PRO A C 1
ATOM 826 O O . PRO A 1 111 ? 13.057 1.700 -25.384 1.00 49.28 111 PRO A O 1
ATOM 829 N N . LEU A 1 112 ? 14.780 0.568 -26.304 1.00 49.03 112 LEU A N 1
ATOM 830 C CA . LEU A 1 112 ? 15.766 1.663 -26.359 1.00 49.03 112 LEU A CA 1
ATOM 831 C C . LEU A 1 112 ? 15.241 2.955 -27.027 1.00 49.03 112 LEU A C 1
ATOM 833 O O . LEU A 1 112 ? 15.793 4.024 -26.824 1.00 49.03 112 LEU A O 1
ATOM 837 N N . ALA A 1 113 ? 14.178 2.863 -27.833 1.00 45.38 113 ALA A N 1
ATOM 838 C CA . ALA A 1 113 ? 13.573 3.996 -28.536 1.00 45.38 113 ALA A CA 1
ATOM 839 C C . ALA A 1 113 ? 12.591 4.826 -27.680 1.00 45.38 113 ALA A C 1
ATOM 841 O O . ALA A 1 113 ? 12.196 5.911 -28.099 1.00 45.38 113 ALA A O 1
ATOM 842 N N . ALA A 1 114 ? 12.168 4.331 -26.510 1.00 48.25 114 ALA A N 1
ATOM 843 C CA . ALA A 1 114 ? 11.161 4.987 -25.666 1.00 48.25 114 ALA A CA 1
ATOM 844 C C . ALA A 1 114 ? 11.757 5.834 -24.525 1.00 48.25 114 ALA A C 1
ATOM 846 O O . ALA A 1 114 ? 11.031 6.580 -23.867 1.00 48.25 114 ALA A O 1
ATOM 847 N N . MET A 1 115 ? 13.063 5.732 -24.274 1.00 42.81 115 MET A N 1
ATOM 848 C CA . MET A 1 115 ? 13.754 6.450 -23.206 1.00 42.81 115 MET A CA 1
ATOM 849 C C . MET A 1 115 ? 15.120 6.903 -23.725 1.00 42.81 115 MET A C 1
ATOM 851 O O . MET A 1 115 ? 15.736 6.186 -24.500 1.00 42.81 115 MET A O 1
ATOM 855 N N . GLY A 1 116 ? 15.596 8.081 -23.311 1.00 46.38 116 GLY A N 1
ATOM 856 C CA . GLY A 1 116 ? 17.015 8.441 -23.447 1.00 46.38 116 GLY A CA 1
ATOM 857 C C . GLY A 1 116 ? 17.914 7.502 -22.622 1.00 46.38 116 GLY A C 1
ATOM 858 O O . GLY A 1 116 ? 17.605 6.327 -22.471 1.00 46.38 116 GLY A O 1
ATOM 859 N N . ASP A 1 117 ? 18.982 8.015 -22.005 1.00 35.06 117 ASP A N 1
ATOM 860 C CA . ASP A 1 117 ? 20.033 7.251 -21.284 1.00 35.06 117 ASP A CA 1
ATOM 861 C C . ASP A 1 117 ? 19.595 6.365 -20.082 1.00 35.06 117 ASP A C 1
ATOM 863 O O . ASP A 1 117 ? 20.419 5.914 -19.291 1.00 35.06 117 ASP A O 1
ATOM 867 N N . HIS A 1 118 ? 18.307 6.071 -19.913 1.00 46.16 118 HIS A N 1
ATOM 868 C CA . HIS A 1 118 ? 17.751 5.352 -18.773 1.00 46.16 118 HIS A CA 1
ATOM 869 C C . HIS A 1 118 ? 17.164 4.011 -19.219 1.00 46.16 118 HIS A C 1
ATOM 871 O O . HIS A 1 118 ? 15.948 3.858 -19.347 1.00 46.16 118 HIS A O 1
ATOM 877 N N . ALA A 1 119 ? 18.031 3.018 -19.423 1.00 41.94 119 ALA A N 1
ATOM 878 C CA . ALA A 1 119 ? 17.632 1.616 -19.517 1.00 41.94 119 ALA A CA 1
ATOM 879 C C . ALA A 1 119 ? 17.096 1.147 -18.148 1.00 41.94 119 ALA A C 1
ATOM 881 O O . ALA A 1 119 ? 17.818 0.577 -17.336 1.00 41.94 119 ALA A O 1
ATOM 882 N N . GLY A 1 120 ? 15.838 1.475 -17.847 1.00 51.88 120 GLY A N 1
ATOM 883 C CA . GLY A 1 120 ? 15.152 1.057 -16.628 1.00 51.88 120 GLY A CA 1
ATOM 884 C C . GLY A 1 120 ? 14.355 -0.218 -16.868 1.00 51.88 120 GLY A C 1
ATOM 885 O O . GLY A 1 120 ? 13.502 -0.260 -17.755 1.00 51.88 120 GLY A O 1
ATOM 886 N N . GLU A 1 121 ? 14.611 -1.249 -16.067 1.00 65.38 121 GLU A N 1
ATOM 887 C CA . GLU A 1 121 ? 13.797 -2.463 -16.029 1.00 65.38 121 GLU A CA 1
ATOM 888 C C . GLU A 1 121 ? 12.327 -2.092 -15.781 1.00 65.38 121 GLU A C 1
ATOM 890 O O . GLU A 1 121 ? 11.978 -1.430 -14.797 1.00 65.38 121 GLU A O 1
ATOM 895 N N . SER A 1 122 ? 11.457 -2.478 -16.711 1.00 77.12 122 SER A N 1
ATOM 896 C CA . SER A 1 122 ? 10.012 -2.338 -16.560 1.00 77.12 122 SER A CA 1
ATOM 897 C C . SER A 1 122 ? 9.446 -3.611 -15.941 1.00 77.12 122 SER A C 1
ATOM 899 O O . SER A 1 122 ? 9.930 -4.709 -16.213 1.00 77.12 122 SER A O 1
ATOM 901 N N . VAL A 1 123 ? 8.414 -3.467 -15.107 1.00 89.25 123 VAL A N 1
ATOM 902 C CA . VAL A 1 123 ? 7.790 -4.590 -14.395 1.00 89.25 123 VAL A CA 1
ATOM 903 C C . VAL A 1 123 ? 6.388 -4.812 -14.941 1.00 89.25 123 VAL A C 1
ATOM 905 O O . VAL A 1 123 ? 5.537 -3.923 -14.891 1.00 89.25 123 VAL A O 1
ATOM 908 N N . ARG A 1 124 ? 6.130 -6.008 -15.467 1.00 92.56 124 ARG A N 1
ATOM 909 C CA . ARG A 1 124 ? 4.786 -6.470 -15.820 1.00 92.56 124 ARG A CA 1
ATOM 910 C C . ARG A 1 124 ? 4.211 -7.251 -14.643 1.00 92.56 124 ARG A C 1
ATOM 912 O O . ARG A 1 124 ? 4.909 -8.062 -14.044 1.00 92.56 124 ARG A O 1
ATOM 919 N N . VAL A 1 125 ? 2.934 -7.006 -14.347 1.00 96.75 125 VAL A N 1
ATOM 920 C CA . VAL A 1 125 ? 2.213 -7.633 -13.234 1.00 96.75 125 VAL A CA 1
ATOM 921 C C . VAL A 1 125 ? 1.058 -8.482 -13.760 1.00 96.75 125 VAL A C 1
ATOM 923 O O . VAL A 1 125 ? 0.191 -7.981 -14.488 1.00 96.75 125 VAL A O 1
ATOM 926 N N . ASP A 1 126 ? 1.019 -9.748 -13.358 1.00 97.12 126 ASP A N 1
ATOM 927 C CA . ASP A 1 126 ? -0.180 -10.580 -13.415 1.00 97.12 126 ASP A CA 1
ATOM 928 C C . ASP A 1 126 ? -0.965 -10.432 -12.095 1.00 97.12 126 ASP A C 1
ATOM 930 O O . ASP A 1 126 ? -0.438 -10.727 -11.024 1.00 97.12 126 ASP A O 1
ATOM 934 N N . PRO A 1 127 ? -2.204 -9.915 -12.108 1.00 96.88 127 PRO A N 1
ATOM 935 C CA . PRO A 1 127 ? -2.935 -9.658 -10.877 1.00 96.88 127 PRO A CA 1
ATOM 936 C C . PRO A 1 127 ? -3.583 -10.907 -10.271 1.00 96.88 127 PRO A C 1
ATOM 938 O O . PRO A 1 127 ? -4.065 -10.813 -9.141 1.00 96.88 127 PRO A O 1
ATOM 941 N N . GLU A 1 128 ? -3.655 -12.035 -10.987 1.00 97.56 128 GLU A N 1
ATOM 942 C CA . GLU A 1 128 ? -4.508 -13.172 -10.612 1.00 97.56 128 GLU A CA 1
ATOM 943 C C . GLU A 1 128 ? -4.185 -13.706 -9.209 1.00 97.56 128 GLU A C 1
ATOM 945 O O . GLU A 1 128 ? -5.075 -13.817 -8.362 1.00 97.56 128 GLU A O 1
ATOM 950 N N . LEU A 1 129 ? -2.901 -13.918 -8.908 1.00 97.25 129 LEU A N 1
ATOM 951 C CA . LEU A 1 129 ? -2.477 -14.407 -7.596 1.00 97.25 129 LEU A CA 1
ATOM 952 C C . LEU A 1 129 ? -2.839 -13.428 -6.464 1.00 97.25 129 LEU A C 1
ATOM 954 O O . LEU A 1 129 ? -3.338 -13.836 -5.413 1.00 97.25 129 LEU A O 1
ATOM 958 N N . LEU A 1 130 ? -2.649 -12.123 -6.683 1.00 97.94 130 LEU A N 1
ATOM 959 C CA . LEU A 1 130 ? -3.011 -11.094 -5.702 1.00 97.94 130 LEU A CA 1
ATOM 960 C C . LEU A 1 130 ? -4.531 -11.054 -5.474 1.00 97.94 130 LEU A C 1
ATOM 962 O O . LEU A 1 130 ? -4.990 -10.936 -4.337 1.00 97.94 130 LEU A O 1
ATOM 966 N N . GLN A 1 131 ? -5.321 -11.223 -6.536 1.00 97.19 131 GLN A N 1
ATOM 967 C CA . GLN A 1 131 ? -6.779 -11.303 -6.446 1.00 97.19 131 GLN A CA 1
ATOM 968 C C . GLN A 1 131 ? -7.249 -12.548 -5.684 1.00 97.19 131 GLN A C 1
ATOM 970 O O . GLN A 1 131 ? -8.179 -12.450 -4.877 1.00 97.19 131 GLN A O 1
ATOM 975 N N . MET A 1 132 ? -6.587 -13.696 -5.866 1.00 97.75 132 MET A N 1
ATOM 976 C CA . MET A 1 132 ? -6.866 -14.909 -5.091 1.00 97.75 132 MET A CA 1
ATOM 977 C C . MET A 1 132 ? -6.640 -14.690 -3.592 1.00 97.75 132 MET A C 1
ATOM 979 O O . MET A 1 132 ? -7.472 -15.105 -2.778 1.00 97.75 132 MET A O 1
ATOM 983 N N . TYR A 1 133 ? -5.558 -14.003 -3.213 1.00 98.12 133 TYR A N 1
ATOM 984 C CA . TYR A 1 133 ? -5.303 -13.654 -1.815 1.00 98.12 133 TYR A CA 1
ATOM 985 C C . TYR A 1 133 ? -6.401 -12.759 -1.241 1.00 98.12 133 TYR A C 1
ATOM 987 O O . TYR A 1 133 ? -6.950 -13.079 -0.182 1.00 98.12 133 TYR A O 1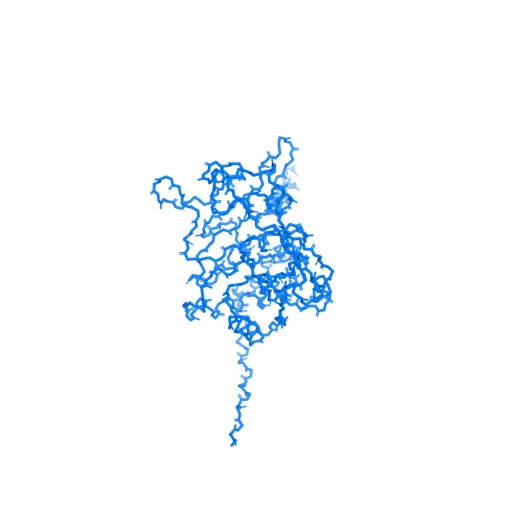
ATOM 995 N N . PHE A 1 134 ? -6.816 -11.715 -1.966 1.00 97.25 134 PHE A N 1
ATOM 996 C CA . PHE A 1 134 ? -7.935 -10.874 -1.533 1.00 97.25 134 PHE A CA 1
ATOM 997 C C . PHE A 1 134 ? -9.230 -11.668 -1.352 1.00 97.25 134 PHE A C 1
ATOM 999 O O . PHE A 1 134 ? -9.942 -11.457 -0.371 1.00 97.25 134 PHE A O 1
ATOM 1006 N N . GLY A 1 135 ? -9.524 -12.612 -2.253 1.00 95.88 135 GLY A N 1
ATOM 1007 C CA . GLY A 1 135 ? -10.701 -13.483 -2.158 1.00 95.88 135 GLY A CA 1
ATOM 1008 C C . GLY A 1 135 ? -10.716 -14.372 -0.908 1.00 95.88 135 GLY A C 1
ATOM 1009 O O . GLY A 1 135 ? -11.775 -14.831 -0.487 1.00 95.88 135 GLY A O 1
ATOM 1010 N N . ARG A 1 136 ? -9.556 -14.590 -0.279 1.00 96.88 136 ARG A N 1
ATOM 1011 C CA . ARG A 1 136 ? -9.408 -15.338 0.980 1.00 96.88 136 ARG A CA 1
ATOM 1012 C C . ARG A 1 136 ? -9.225 -14.441 2.206 1.00 96.88 136 ARG A C 1
ATOM 1014 O O . ARG A 1 136 ? -9.007 -14.974 3.297 1.00 96.88 136 ARG A O 1
ATOM 1021 N N . GLY A 1 137 ? -9.320 -13.120 2.044 1.00 95.50 137 GLY A N 1
ATOM 1022 C CA . GLY A 1 137 ? -9.064 -12.142 3.103 1.00 95.50 137 GLY A CA 1
ATOM 1023 C C . GLY A 1 137 ? -7.602 -12.121 3.552 1.00 95.50 137 GLY A C 1
ATOM 1024 O O . GLY A 1 137 ? -7.336 -11.927 4.736 1.00 95.50 137 GLY A O 1
ATOM 1025 N N . LEU A 1 138 ? -6.671 -12.412 2.638 1.00 98.19 138 LEU A N 1
ATOM 1026 C CA . LEU A 1 138 ? -5.233 -12.350 2.881 1.00 98.19 138 LEU A CA 1
ATOM 1027 C C . LEU A 1 138 ? -4.661 -11.017 2.385 1.00 98.19 138 LEU A C 1
ATOM 1029 O O . LEU A 1 138 ? -5.070 -10.513 1.340 1.00 98.19 138 LEU A O 1
ATOM 1033 N N . LEU A 1 139 ? -3.693 -10.486 3.132 1.00 98.56 139 LEU A N 1
ATOM 1034 C CA . LEU A 1 139 ? -2.923 -9.281 2.827 1.00 98.56 139 LEU A CA 1
ATOM 1035 C C . LEU A 1 139 ? -1.548 -9.688 2.263 1.00 98.56 139 LEU A C 1
ATOM 1037 O O . LEU A 1 139 ? -0.709 -10.187 3.020 1.00 98.56 139 LEU A O 1
ATOM 1041 N N . PRO A 1 140 ? -1.287 -9.510 0.956 1.00 98.56 140 PRO A N 1
ATOM 1042 C CA . PRO A 1 140 ? 0.005 -9.840 0.368 1.00 98.56 140 PRO A CA 1
ATOM 1043 C C . PRO A 1 140 ? 1.083 -8.832 0.777 1.00 98.56 140 PRO A C 1
ATOM 1045 O O . PRO A 1 140 ? 0.943 -7.627 0.554 1.00 98.56 140 PRO A O 1
ATOM 1048 N N . VAL A 1 141 ? 2.181 -9.340 1.332 1.00 98.50 141 VAL A N 1
ATOM 1049 C CA . VAL A 1 141 ? 3.411 -8.592 1.604 1.00 98.50 141 VAL A CA 1
ATOM 1050 C C . VAL A 1 141 ? 4.438 -9.008 0.553 1.00 98.50 141 VAL A C 1
ATOM 1052 O O . VAL A 1 141 ? 5.034 -10.083 0.632 1.00 98.50 141 VAL A O 1
ATOM 1055 N N . VAL A 1 142 ? 4.607 -8.164 -0.458 1.00 98.25 142 VAL A N 1
ATOM 1056 C CA . VAL A 1 142 ? 5.342 -8.433 -1.692 1.00 98.25 142 VAL A CA 1
ATOM 1057 C C . VAL A 1 142 ? 6.784 -7.956 -1.580 1.00 98.25 142 VAL A C 1
ATOM 1059 O O . VAL A 1 142 ? 7.062 -6.775 -1.369 1.00 98.25 142 VAL A O 1
ATOM 1062 N N . ARG A 1 143 ? 7.723 -8.876 -1.791 1.00 96.50 143 ARG A N 1
ATOM 1063 C CA . ARG A 1 143 ? 9.124 -8.555 -2.065 1.00 96.50 143 ARG A CA 1
ATOM 1064 C C . ARG A 1 143 ? 9.309 -8.283 -3.572 1.00 96.50 143 ARG A C 1
ATOM 1066 O O . ARG A 1 143 ? 8.925 -9.146 -4.367 1.00 96.50 143 ARG A O 1
ATOM 1073 N N . PRO A 1 144 ? 9.932 -7.158 -3.974 1.00 94.56 144 PRO A N 1
ATOM 1074 C CA . PRO A 1 144 ? 10.135 -6.774 -5.374 1.00 94.56 144 PRO A CA 1
ATOM 1075 C C . PRO A 1 144 ? 11.260 -7.599 -6.021 1.00 94.56 144 PRO A C 1
ATOM 1077 O O . PRO A 1 144 ? 12.387 -7.149 -6.214 1.00 94.56 144 PRO A O 1
ATOM 1080 N N . LEU A 1 145 ? 10.951 -8.860 -6.310 1.00 93.81 145 LEU A N 1
ATOM 1081 C CA . LEU A 1 145 ? 11.794 -9.775 -7.067 1.00 93.81 145 LEU A CA 1
ATOM 1082 C C . LEU A 1 145 ? 10.958 -10.347 -8.207 1.00 93.81 145 LEU A C 1
ATOM 1084 O O . LEU A 1 145 ? 9.949 -10.995 -7.940 1.00 93.81 145 LEU A O 1
ATOM 1088 N N . ALA A 1 146 ? 11.368 -10.095 -9.443 1.00 94.38 146 ALA A N 1
ATOM 1089 C CA . ALA A 1 146 ? 10.666 -10.510 -10.647 1.00 94.38 146 ALA A CA 1
ATOM 1090 C C . ALA A 1 146 ? 11.402 -11.647 -11.365 1.00 94.38 146 ALA A C 1
ATOM 1092 O O . ALA A 1 146 ? 12.582 -11.901 -11.116 1.00 94.38 146 ALA A O 1
ATOM 1093 N N . THR A 1 147 ? 10.704 -12.324 -12.272 1.00 94.19 147 THR A N 1
ATOM 1094 C CA . THR A 1 147 ? 11.316 -13.237 -13.239 1.00 94.19 147 THR A CA 1
ATOM 1095 C C . THR A 1 147 ? 11.882 -12.421 -14.399 1.00 94.19 147 THR A C 1
ATOM 1097 O O . THR A 1 147 ? 11.140 -11.695 -15.063 1.00 94.19 147 THR A O 1
ATOM 1100 N N . GLY A 1 148 ? 13.192 -12.508 -14.620 1.00 91.12 148 GLY A N 1
ATOM 1101 C CA . GLY A 1 148 ? 13.878 -11.867 -15.737 1.00 91.12 148 GLY A CA 1
ATOM 1102 C C . GLY A 1 148 ? 13.618 -12.563 -17.080 1.00 91.12 148 GLY A C 1
ATOM 1103 O O . GLY A 1 148 ? 13.062 -13.665 -17.113 1.00 91.12 148 GLY A O 1
ATOM 1104 N N . PRO A 1 149 ? 14.041 -11.957 -18.205 1.00 85.94 149 PRO A N 1
ATOM 1105 C 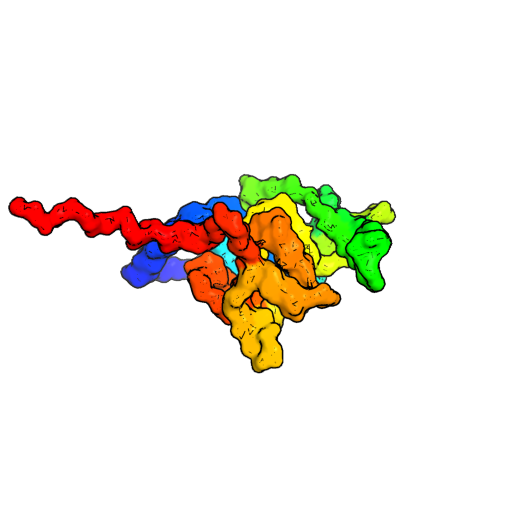CA . PRO A 1 149 ? 13.880 -12.544 -19.541 1.00 85.94 149 PRO A CA 1
ATOM 1106 C C . PRO A 1 149 ? 14.598 -13.890 -19.725 1.00 85.94 149 PRO A C 1
ATOM 1108 O O . PRO A 1 149 ? 14.215 -14.690 -20.573 1.00 85.94 149 PRO A O 1
ATOM 1111 N N . ASP A 1 150 ? 15.634 -14.139 -18.927 1.00 87.25 150 ASP A N 1
ATOM 1112 C CA . ASP A 1 150 ? 16.409 -15.380 -18.855 1.00 87.25 150 ASP A CA 1
ATOM 1113 C C . ASP A 1 150 ? 15.797 -16.427 -17.900 1.00 87.25 150 ASP A C 1
ATOM 1115 O O . ASP A 1 150 ? 16.374 -17.493 -17.682 1.00 87.25 150 ASP A O 1
ATOM 1119 N N . GLY A 1 151 ? 14.634 -16.126 -17.312 1.00 86.94 151 GLY A N 1
ATOM 1120 C CA . GLY A 1 151 ? 13.965 -16.955 -16.312 1.00 86.94 151 GLY A CA 1
ATOM 1121 C C . GLY A 1 151 ? 14.580 -16.869 -14.913 1.00 86.94 151 GLY A C 1
ATOM 1122 O O . GLY A 1 151 ? 14.097 -17.548 -14.005 1.00 86.94 151 GLY A O 1
ATOM 1123 N N . GLN A 1 152 ? 15.620 -16.055 -14.709 1.00 89.75 152 GLN A N 1
ATOM 1124 C CA . GLN A 1 152 ? 16.293 -15.929 -13.420 1.00 89.75 152 GLN A CA 1
ATOM 1125 C C . GLN A 1 152 ? 15.621 -14.895 -12.519 1.00 89.75 152 GLN A C 1
ATOM 1127 O O . GLN A 1 152 ? 14.840 -14.043 -12.941 1.00 89.75 152 GLN A O 1
ATOM 1132 N N . ALA A 1 153 ? 15.939 -14.978 -11.232 1.00 90.81 153 ALA A N 1
ATOM 1133 C CA . ALA A 1 153 ? 15.517 -14.004 -10.243 1.00 90.81 153 ALA A CA 1
ATOM 1134 C C . ALA A 1 153 ? 16.179 -12.638 -10.490 1.00 90.81 153 ALA A C 1
ATOM 1136 O O . ALA A 1 153 ? 17.396 -12.506 -10.380 1.00 90.81 153 ALA A O 1
ATOM 1137 N N . CYS A 1 154 ? 15.370 -11.613 -10.744 1.00 90.81 154 CYS A N 1
ATOM 1138 C CA . CYS A 1 154 ? 15.804 -10.251 -11.041 1.00 90.81 154 CYS A CA 1
ATOM 1139 C C . CYS A 1 154 ? 15.243 -9.277 -9.983 1.00 90.81 154 CYS A C 1
ATOM 1141 O O . CYS A 1 154 ? 14.022 -9.098 -9.892 1.00 90.81 154 CYS A O 1
ATOM 1143 N N . PRO A 1 155 ? 16.088 -8.704 -9.101 1.00 90.81 155 PRO A N 1
ATOM 1144 C CA . PRO A 1 155 ? 15.664 -7.668 -8.161 1.00 90.81 155 PRO A CA 1
ATOM 1145 C C . PRO A 1 155 ? 15.241 -6.410 -8.910 1.00 90.81 155 PRO A C 1
ATOM 1147 O O . PRO A 1 155 ? 16.012 -5.891 -9.703 1.00 90.81 155 PRO A O 1
ATOM 1150 N N . VAL A 1 156 ? 14.052 -5.895 -8.606 1.00 90.50 156 VAL A N 1
ATOM 1151 C CA . VAL A 1 156 ? 13.499 -4.697 -9.251 1.00 90.50 156 VAL A CA 1
ATOM 1152 C C . VAL A 1 156 ? 13.257 -3.596 -8.221 1.00 90.50 156 VAL A C 1
ATOM 1154 O O . VAL A 1 156 ? 13.227 -3.841 -7.011 1.00 90.50 156 VAL A O 1
ATOM 1157 N N . ASP A 1 157 ? 13.090 -2.357 -8.682 1.00 90.00 157 ASP A N 1
ATOM 1158 C CA . ASP A 1 157 ? 12.810 -1.233 -7.787 1.00 90.00 157 ASP A CA 1
ATOM 1159 C C . ASP A 1 157 ? 11.453 -1.391 -7.072 1.00 90.00 157 ASP A C 1
ATOM 1161 O O . ASP A 1 157 ? 10.441 -1.762 -7.678 1.00 90.00 157 ASP A O 1
ATOM 1165 N N . GLY A 1 158 ? 11.435 -1.096 -5.769 1.00 91.06 158 GLY A N 1
ATOM 1166 C CA . GLY A 1 158 ? 10.250 -1.234 -4.918 1.00 91.06 158 GLY A CA 1
ATOM 1167 C C . GLY A 1 158 ? 9.136 -0.263 -5.306 1.00 91.06 158 GLY A C 1
ATOM 1168 O O . GLY A 1 158 ? 8.002 -0.699 -5.502 1.00 91.06 158 GLY A O 1
ATOM 1169 N N . GLY A 1 159 ? 9.477 1.010 -5.530 1.00 91.94 159 GLY A N 1
ATOM 1170 C CA . GLY A 1 159 ? 8.516 2.040 -5.931 1.00 91.94 159 GLY A CA 1
ATOM 1171 C C . GLY A 1 159 ? 7.902 1.751 -7.299 1.00 91.94 159 GLY A C 1
ATOM 1172 O O . GLY A 1 159 ? 6.678 1.776 -7.455 1.00 91.94 159 GLY A O 1
ATOM 1173 N N . ARG A 1 160 ? 8.722 1.349 -8.282 1.00 91.50 160 ARG A N 1
ATOM 1174 C CA . ARG A 1 160 ? 8.237 0.874 -9.594 1.00 91.50 160 ARG A CA 1
ATOM 1175 C C . ARG A 1 160 ? 7.345 -0.358 -9.468 1.00 91.50 160 ARG A C 1
ATOM 1177 O O . ARG A 1 160 ? 6.313 -0.421 -10.131 1.00 91.50 160 ARG A O 1
ATOM 1184 N N . THR A 1 161 ? 7.703 -1.315 -8.613 1.00 94.62 161 THR A N 1
ATOM 1185 C CA . THR A 1 161 ? 6.881 -2.510 -8.361 1.00 94.62 161 THR A CA 1
ATOM 1186 C C . THR A 1 161 ? 5.531 -2.134 -7.755 1.00 94.62 161 THR A C 1
ATOM 1188 O O . THR A 1 161 ? 4.494 -2.593 -8.235 1.00 94.62 161 THR A O 1
ATOM 1191 N N . ALA A 1 162 ? 5.517 -1.264 -6.744 1.00 96.75 162 ALA A N 1
ATOM 1192 C CA . ALA A 1 162 ? 4.296 -0.783 -6.110 1.00 96.75 162 ALA A CA 1
ATOM 1193 C C . ALA A 1 162 ? 3.405 -0.017 -7.094 1.00 96.75 162 ALA A C 1
ATOM 1195 O O . ALA A 1 162 ? 2.207 -0.288 -7.172 1.00 96.75 162 ALA A O 1
ATOM 1196 N N . ALA A 1 163 ? 3.985 0.868 -7.907 1.00 95.69 163 ALA A N 1
ATOM 1197 C CA . ALA A 1 163 ? 3.274 1.586 -8.960 1.00 95.69 163 ALA A CA 1
ATOM 1198 C C . ALA A 1 163 ? 2.694 0.648 -10.029 1.00 95.69 163 ALA A C 1
ATOM 1200 O O . ALA A 1 163 ? 1.537 0.811 -10.428 1.00 95.69 163 ALA A O 1
ATOM 1201 N N . ALA A 1 164 ? 3.447 -0.369 -10.457 1.00 95.69 164 ALA A N 1
ATOM 1202 C CA . ALA A 1 164 ? 2.982 -1.353 -11.430 1.00 95.69 164 ALA A CA 1
ATOM 1203 C C . ALA A 1 164 ? 1.834 -2.213 -10.872 1.00 95.69 164 ALA A C 1
ATOM 1205 O O . ALA A 1 164 ? 0.829 -2.419 -11.556 1.00 95.69 164 ALA A O 1
ATOM 1206 N N . ILE A 1 165 ? 1.935 -2.656 -9.613 1.00 98.06 165 ILE A N 1
ATOM 1207 C CA . ILE A 1 165 ? 0.859 -3.381 -8.918 1.00 98.06 165 ILE A CA 1
ATOM 1208 C C . ILE A 1 165 ? -0.376 -2.485 -8.771 1.00 98.06 165 ILE A C 1
ATOM 1210 O O . ILE A 1 165 ? -1.482 -2.912 -9.107 1.00 98.06 165 ILE A O 1
ATOM 1214 N N . ALA A 1 166 ? -0.198 -1.241 -8.316 1.00 98.31 166 ALA A N 1
ATOM 1215 C CA . ALA A 1 166 ? -1.283 -0.279 -8.137 1.00 98.31 166 ALA A CA 1
ATOM 1216 C C . ALA A 1 166 ? -2.020 -0.016 -9.451 1.00 98.31 166 ALA A C 1
ATOM 1218 O O . ALA A 1 166 ? -3.249 -0.059 -9.491 1.00 98.31 166 ALA A O 1
ATOM 1219 N N . THR A 1 167 ? -1.270 0.173 -10.534 1.00 97.12 167 THR A N 1
ATOM 1220 C CA . THR A 1 167 ? -1.814 0.353 -11.882 1.00 97.12 167 THR A CA 1
ATOM 1221 C C . THR A 1 167 ? -2.596 -0.876 -12.327 1.00 97.12 167 THR A C 1
ATOM 1223 O O . THR A 1 167 ? -3.760 -0.773 -12.716 1.00 97.12 167 THR A O 1
ATOM 1226 N N . ARG A 1 168 ? -1.991 -2.068 -12.228 1.00 97.75 168 ARG A N 1
ATOM 1227 C CA . ARG A 1 168 ? -2.605 -3.308 -12.719 1.00 97.75 168 ARG A CA 1
ATOM 1228 C C . ARG A 1 168 ? -3.886 -3.674 -11.974 1.00 97.75 168 ARG A C 1
ATOM 1230 O O . ARG A 1 168 ? -4.786 -4.260 -12.573 1.00 97.75 168 ARG A O 1
ATOM 1237 N N .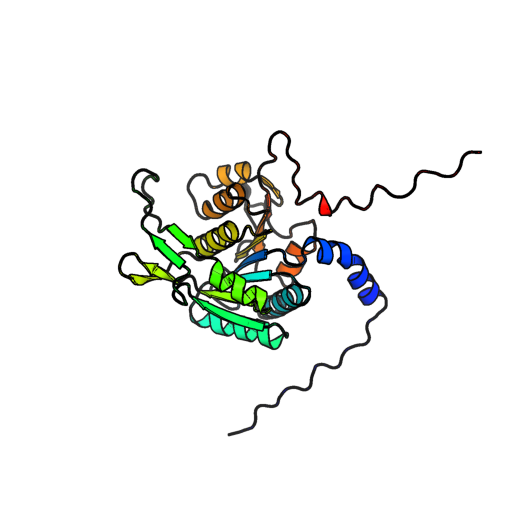 LEU A 1 169 ? -3.952 -3.339 -10.689 1.00 97.19 169 LEU A N 1
ATOM 1238 C CA . LEU A 1 169 ? -5.103 -3.578 -9.824 1.00 97.19 169 LEU A CA 1
ATOM 1239 C C . LEU A 1 169 ? -6.099 -2.408 -9.790 1.00 97.19 169 LEU A C 1
ATOM 1241 O O . LEU A 1 169 ? -7.089 -2.501 -9.066 1.00 97.19 169 LEU A O 1
ATOM 1245 N N . SER A 1 170 ? -5.853 -1.323 -10.536 1.00 96.06 170 SER A N 1
ATOM 1246 C CA . SER A 1 170 ? -6.653 -0.088 -10.491 1.00 96.06 170 SER A CA 1
ATOM 1247 C C . SER A 1 170 ? -6.874 0.400 -9.053 1.00 96.06 170 SER A C 1
ATOM 1249 O O . SER A 1 170 ? -8.005 0.611 -8.603 1.00 96.06 170 SER A O 1
ATOM 1251 N N . ALA A 1 171 ? -5.778 0.506 -8.299 1.00 97.44 171 ALA A N 1
ATOM 1252 C CA . ALA A 1 171 ? -5.808 0.863 -6.891 1.00 97.44 171 ALA A CA 1
ATOM 1253 C C . ALA A 1 171 ? -6.453 2.240 -6.675 1.00 97.44 171 ALA A C 1
ATOM 1255 O O . ALA A 1 171 ? -6.188 3.208 -7.390 1.00 97.44 171 ALA A O 1
ATOM 1256 N N . ALA A 1 172 ? -7.279 2.335 -5.635 1.00 95.44 172 ALA A N 1
ATOM 1257 C CA . ALA A 1 172 ? -7.864 3.597 -5.206 1.00 95.44 172 ALA A CA 1
ATOM 1258 C C . ALA A 1 172 ? -6.780 4.564 -4.718 1.00 95.44 172 ALA A C 1
ATOM 1260 O O . ALA A 1 172 ? -6.874 5.764 -4.973 1.00 95.44 172 ALA A O 1
ATOM 1261 N N . LYS A 1 173 ? -5.755 4.037 -4.036 1.00 95.62 173 LYS A N 1
ATOM 1262 C CA . LYS A 1 173 ? -4.606 4.805 -3.560 1.00 95.62 173 LYS A CA 1
ATOM 1263 C C . LYS A 1 173 ? -3.314 3.993 -3.629 1.00 95.62 173 LYS A C 1
ATOM 1265 O O . LYS A 1 173 ? -3.311 2.797 -3.330 1.00 95.62 173 LYS A O 1
ATOM 1270 N N . LEU A 1 174 ? -2.225 4.680 -3.954 1.00 97.19 174 LEU A N 1
ATOM 1271 C CA . LEU A 1 174 ? -0.851 4.238 -3.735 1.00 97.19 174 LEU A CA 1
ATOM 1272 C C . LEU A 1 174 ? -0.235 5.115 -2.636 1.00 97.19 174 LEU A C 1
ATOM 1274 O O . LEU A 1 174 ? -0.192 6.332 -2.779 1.00 97.19 174 LEU A O 1
ATOM 1278 N N . ILE A 1 175 ? 0.206 4.517 -1.534 1.00 96.56 175 ILE A N 1
ATOM 1279 C CA . ILE A 1 175 ? 0.778 5.218 -0.382 1.00 96.56 175 ILE A CA 1
ATOM 1280 C C . ILE A 1 175 ? 2.261 4.881 -0.300 1.00 96.56 175 ILE A C 1
ATOM 1282 O O . ILE A 1 175 ? 2.626 3.758 0.030 1.00 96.56 175 ILE A O 1
ATOM 1286 N N . VAL A 1 176 ? 3.106 5.861 -0.592 1.00 95.62 176 VAL A N 1
ATOM 1287 C CA . VAL A 1 176 ? 4.560 5.779 -0.479 1.00 95.62 176 VAL A CA 1
ATOM 1288 C C . VAL A 1 176 ? 4.964 6.230 0.918 1.00 95.62 176 VAL A C 1
ATOM 1290 O O . VAL A 1 176 ? 4.818 7.398 1.281 1.00 95.62 176 VAL A O 1
ATOM 1293 N N . MET A 1 177 ? 5.453 5.283 1.710 1.00 94.69 177 MET A N 1
ATOM 1294 C CA . MET A 1 177 ? 5.880 5.469 3.092 1.00 94.69 177 MET A CA 1
ATOM 1295 C C . MET A 1 177 ? 7.408 5.417 3.153 1.00 94.69 177 MET A C 1
ATOM 1297 O O . MET A 1 177 ? 8.005 4.339 3.125 1.00 94.69 177 MET A O 1
ATOM 1301 N N . GLY A 1 178 ? 8.042 6.586 3.233 1.00 92.75 178 GLY A N 1
ATOM 1302 C CA . GLY A 1 178 ? 9.500 6.736 3.231 1.00 92.75 178 GLY A CA 1
ATOM 1303 C C . GLY A 1 178 ? 10.025 7.494 4.447 1.00 92.75 178 GLY A C 1
ATOM 1304 O O . GLY A 1 178 ? 9.350 7.624 5.463 1.00 92.75 178 GLY A O 1
ATOM 1305 N N . ASP A 1 179 ? 11.248 8.001 4.347 1.00 91.31 179 ASP A N 1
ATOM 1306 C CA . ASP A 1 179 ? 11.872 8.887 5.339 1.00 91.31 179 ASP A CA 1
ATOM 1307 C C . ASP A 1 179 ? 11.687 10.383 5.017 1.00 91.31 179 ASP A C 1
ATOM 1309 O O . ASP A 1 179 ? 12.046 11.245 5.829 1.00 91.31 179 ASP A O 1
ATOM 1313 N N . ALA A 1 180 ? 11.097 10.703 3.864 1.00 89.56 180 ALA A N 1
ATOM 1314 C CA . ALA A 1 180 ? 10.739 12.059 3.479 1.00 89.56 180 ALA A CA 1
ATOM 1315 C C . ALA A 1 180 ? 9.428 12.510 4.159 1.00 89.56 180 ALA A C 1
ATOM 1317 O O . ALA A 1 180 ? 8.474 11.734 4.228 1.00 89.56 180 ALA A O 1
ATOM 1318 N N . PRO A 1 181 ? 9.325 13.780 4.601 1.00 89.56 181 PRO A N 1
ATOM 1319 C CA . PRO A 1 181 ? 8.085 14.338 5.153 1.00 89.56 181 PRO A CA 1
ATOM 1320 C C . PRO A 1 181 ? 6.961 14.489 4.114 1.00 89.56 181 PRO A C 1
ATOM 1322 O O . PRO A 1 181 ? 5.809 14.696 4.476 1.00 89.56 181 PRO A O 1
ATOM 1325 N N . GLY A 1 182 ? 7.303 14.411 2.829 1.00 91.19 182 GLY A N 1
ATOM 1326 C CA . GLY A 1 182 ? 6.429 14.595 1.680 1.00 91.19 182 GLY A CA 1
ATOM 1327 C C . GLY A 1 182 ? 7.256 15.039 0.474 1.00 91.19 182 GLY A C 1
ATOM 1328 O O . GLY A 1 182 ? 8.488 15.000 0.498 1.00 91.19 182 GLY A O 1
ATOM 1329 N N . ILE A 1 183 ? 6.579 15.498 -0.570 1.00 89.81 183 ILE A N 1
ATOM 1330 C CA . ILE A 1 183 ? 7.186 16.090 -1.762 1.00 89.81 183 ILE A CA 1
ATOM 1331 C C . ILE A 1 183 ? 7.605 17.523 -1.428 1.00 89.81 183 ILE A C 1
ATOM 1333 O O . ILE A 1 183 ? 6.788 18.342 -1.000 1.00 89.81 183 ILE A O 1
ATOM 1337 N N . LEU A 1 184 ? 8.887 17.824 -1.618 1.00 89.00 184 LEU A N 1
ATOM 1338 C CA . LEU A 1 184 ? 9.459 19.134 -1.324 1.00 89.00 184 LEU A CA 1
ATOM 1339 C C . LEU A 1 184 ? 9.395 20.040 -2.557 1.00 89.00 184 LEU A C 1
ATOM 1341 O O . LEU A 1 184 ? 9.791 19.641 -3.647 1.00 89.00 184 LEU A O 1
ATOM 1345 N N . GLY A 1 185 ? 8.924 21.274 -2.374 1.00 85.75 185 GLY A N 1
ATOM 1346 C CA . GLY A 1 185 ? 9.034 22.330 -3.384 1.00 85.75 185 GLY A CA 1
ATOM 1347 C C . GLY A 1 185 ? 10.379 23.065 -3.327 1.00 85.75 185 GLY A C 1
ATOM 1348 O O . GLY A 1 185 ? 11.218 22.796 -2.468 1.00 85.75 185 GLY A O 1
ATOM 1349 N N . GLU A 1 186 ? 10.545 24.085 -4.174 1.00 79.38 186 GLU A N 1
ATOM 1350 C CA . GLU A 1 186 ? 11.795 24.859 -4.342 1.00 79.38 186 GLU A CA 1
ATOM 1351 C C . GLU A 1 186 ? 12.378 25.454 -3.046 1.00 79.38 186 GLU A C 1
ATOM 1353 O O . GLU A 1 186 ? 13.575 25.708 -2.947 1.00 79.38 186 GLU A O 1
ATOM 1358 N N . ARG A 1 187 ? 11.540 25.684 -2.027 1.00 81.06 187 ARG A N 1
ATOM 1359 C CA . ARG A 1 187 ? 11.938 26.272 -0.732 1.00 81.06 187 ARG A CA 1
ATOM 1360 C C . ARG A 1 187 ? 12.102 25.239 0.387 1.00 81.06 187 ARG A C 1
ATOM 1362 O O . ARG A 1 187 ? 12.071 25.613 1.558 1.00 81.06 187 ARG A O 1
ATOM 1369 N N . GLY A 1 188 ? 12.168 23.949 0.052 1.00 83.44 188 GLY A N 1
ATOM 1370 C CA . GLY A 1 188 ? 12.233 22.856 1.029 1.00 83.44 188 GLY A CA 1
ATOM 1371 C C . GLY A 1 188 ? 10.965 22.698 1.877 1.00 83.44 188 GLY A C 1
ATOM 1372 O O . GLY A 1 188 ? 10.990 22.034 2.909 1.00 83.44 188 GLY A O 1
ATOM 1373 N N . ARG A 1 189 ? 9.853 23.324 1.472 1.00 88.50 189 ARG A N 1
ATOM 1374 C CA . ARG A 1 189 ? 8.545 23.169 2.124 1.00 88.50 189 ARG A CA 1
ATOM 1375 C C . ARG A 1 189 ? 7.793 22.002 1.500 1.00 88.50 189 ARG A C 1
ATOM 1377 O O . ARG A 1 189 ? 7.852 21.826 0.284 1.00 88.50 189 ARG A O 1
ATOM 1384 N N . VAL A 1 190 ? 7.060 21.261 2.326 1.00 90.00 190 VAL A N 1
ATOM 1385 C CA . VAL A 1 190 ? 6.181 20.184 1.862 1.00 90.00 190 VAL A CA 1
ATOM 1386 C C . VAL A 1 190 ? 5.030 20.778 1.055 1.00 90.00 190 VAL A C 1
ATOM 1388 O O . VAL A 1 190 ? 4.350 21.706 1.498 1.00 90.00 190 VAL A O 1
ATOM 1391 N N . LEU A 1 191 ? 4.822 20.240 -0.141 1.00 89.88 191 LEU A N 1
ATOM 1392 C CA . LEU A 1 191 ? 3.684 20.551 -0.991 1.00 89.88 191 LEU A CA 1
ATOM 1393 C C . LEU A 1 191 ? 2.553 19.583 -0.643 1.00 89.88 191 LEU A C 1
ATOM 1395 O O . LEU A 1 191 ? 2.604 18.411 -0.999 1.00 89.88 191 LEU A O 1
ATOM 1399 N N . HIS A 1 192 ? 1.540 20.048 0.085 1.00 89.19 192 HIS A N 1
ATOM 1400 C CA . HIS A 1 192 ? 0.493 19.161 0.611 1.00 89.19 192 HIS A CA 1
ATOM 1401 C C . HIS A 1 192 ? -0.457 18.605 -0.452 1.00 89.19 192 HIS A C 1
ATOM 1403 O O . HIS A 1 192 ? -1.028 17.530 -0.267 1.00 89.19 192 HIS A O 1
ATOM 1409 N N . ARG A 1 193 ? -0.636 19.316 -1.568 1.00 90.25 193 ARG A N 1
ATOM 1410 C CA . ARG A 1 193 ? -1.499 18.888 -2.667 1.00 90.25 193 ARG A CA 1
ATOM 1411 C C . ARG A 1 193 ? -0.893 19.278 -4.007 1.00 90.25 193 ARG A C 1
ATOM 1413 O O . ARG A 1 193 ? -0.481 20.424 -4.158 1.00 90.25 193 ARG A O 1
ATOM 1420 N N . LEU A 1 194 ? -0.882 18.333 -4.943 1.00 89.50 194 LEU A N 1
ATOM 1421 C CA . LEU A 1 194 ? -0.415 18.519 -6.313 1.00 89.50 194 LEU A CA 1
ATOM 1422 C C . LEU A 1 194 ? -1.342 17.801 -7.302 1.00 89.50 194 LEU A C 1
ATOM 1424 O O . LEU A 1 194 ? -1.954 16.778 -6.970 1.00 89.50 194 LEU A O 1
ATOM 1428 N N . SER A 1 195 ? -1.415 18.302 -8.529 1.00 89.62 195 SER A N 1
ATOM 1429 C CA . SER A 1 195 ? -1.875 17.527 -9.681 1.00 89.62 195 SER A CA 1
ATOM 1430 C C . SER A 1 195 ? -0.763 16.612 -10.213 1.00 89.62 195 SER A C 1
ATOM 1432 O O . SER A 1 195 ? 0.416 16.778 -9.889 1.00 89.62 195 SER A O 1
ATOM 1434 N N . ALA A 1 196 ? -1.123 15.637 -11.048 1.00 88.62 196 ALA A N 1
ATOM 1435 C CA . ALA A 1 196 ? -0.155 14.746 -11.679 1.00 88.62 196 ALA A CA 1
ATOM 1436 C C . ALA A 1 196 ? 0.822 15.520 -12.584 1.00 88.62 196 ALA A C 1
ATOM 1438 O O . ALA A 1 196 ? 2.014 15.211 -12.593 1.00 88.62 196 ALA A O 1
ATOM 1439 N N . SER A 1 197 ? 0.342 16.547 -13.293 1.00 86.69 197 SER A N 1
ATOM 1440 C CA . SER A 1 197 ? 1.181 17.412 -14.128 1.00 86.69 197 SER A CA 1
ATOM 1441 C C . SER A 1 197 ? 2.111 18.308 -13.306 1.00 86.69 197 SER A C 1
ATOM 1443 O O . SER A 1 197 ? 3.281 18.445 -13.655 1.00 86.69 197 SER A O 1
ATOM 1445 N N . GLU A 1 198 ? 1.632 18.883 -12.197 1.00 88.12 198 GLU A N 1
ATOM 1446 C CA . GLU A 1 198 ? 2.483 19.656 -11.277 1.00 88.12 198 GLU A CA 1
ATOM 1447 C C . GLU A 1 198 ? 3.582 18.775 -10.680 1.00 88.12 198 GLU A C 1
ATOM 1449 O O . GLU A 1 198 ? 4.746 19.166 -10.637 1.00 88.12 198 GLU A O 1
ATOM 1454 N N . PHE A 1 199 ? 3.222 17.562 -10.259 1.00 87.38 199 PHE A N 1
ATOM 1455 C CA . PHE A 1 199 ? 4.170 16.603 -9.711 1.00 87.38 199 PHE A CA 1
ATOM 1456 C C . PHE A 1 199 ? 5.245 16.190 -10.728 1.00 87.38 199 PHE A C 1
ATOM 1458 O O . PHE A 1 199 ? 6.428 16.166 -10.392 1.00 87.38 199 PHE A O 1
ATOM 1465 N N . GLU A 1 200 ? 4.868 15.919 -11.980 1.00 83.75 200 GLU A N 1
ATOM 1466 C CA . GLU A 1 200 ? 5.836 15.596 -13.035 1.00 83.75 200 GLU A CA 1
ATOM 1467 C C . GLU A 1 200 ? 6.747 16.784 -13.377 1.00 83.75 200 GLU A C 1
ATOM 1469 O O . GLU A 1 200 ? 7.945 16.595 -13.580 1.00 83.75 200 GLU A O 1
ATOM 1474 N N . ALA A 1 201 ? 6.217 18.010 -13.380 1.00 83.12 201 ALA A N 1
ATOM 1475 C CA . ALA A 1 201 ? 7.007 19.213 -13.634 1.00 83.12 201 ALA A CA 1
ATOM 1476 C C . ALA A 1 201 ? 8.084 19.466 -12.561 1.00 83.12 201 ALA A C 1
ATOM 1478 O O . ALA A 1 201 ? 9.121 20.052 -12.867 1.00 83.12 201 ALA A O 1
ATOM 1479 N N . LEU A 1 202 ? 7.866 19.004 -11.324 1.00 78.75 202 LEU A N 1
ATOM 1480 C CA . LEU A 1 202 ? 8.859 19.058 -10.243 1.00 78.75 202 LEU A CA 1
ATOM 1481 C C . LEU A 1 202 ? 9.944 17.981 -10.373 1.00 78.75 202 LEU A C 1
ATOM 1483 O O . LEU A 1 202 ? 11.044 18.153 -9.849 1.00 78.75 202 LEU A O 1
ATOM 1487 N N . ALA A 1 203 ? 9.651 16.881 -11.069 1.00 63.69 203 ALA A N 1
ATOM 1488 C CA . ALA A 1 203 ? 10.549 15.744 -11.242 1.00 63.69 203 ALA A CA 1
ATOM 1489 C C . ALA A 1 203 ? 10.678 15.320 -12.724 1.00 63.69 203 ALA A C 1
ATOM 1491 O O . ALA A 1 203 ? 10.491 14.141 -13.040 1.00 63.69 203 ALA A O 1
ATOM 1492 N N . PRO A 1 204 ? 11.043 16.235 -13.651 1.00 52.12 204 PRO A N 1
ATOM 1493 C CA . PRO A 1 204 ? 10.916 16.010 -15.095 1.00 52.12 204 PRO A CA 1
ATOM 1494 C C . PRO A 1 204 ? 11.801 14.873 -15.633 1.00 52.12 204 PRO A C 1
ATOM 1496 O O . PRO A 1 204 ? 11.579 14.392 -16.742 1.00 52.12 204 PRO A O 1
ATOM 1499 N N . MET A 1 205 ? 12.799 14.422 -14.863 1.00 45.94 205 MET A N 1
ATOM 1500 C CA . MET A 1 205 ? 13.774 13.396 -15.261 1.00 45.94 205 MET A CA 1
ATOM 1501 C C . MET A 1 205 ? 14.156 12.420 -14.113 1.00 45.94 205 MET A C 1
ATOM 1503 O O . MET A 1 205 ? 15.170 11.738 -14.226 1.00 45.94 205 MET A O 1
ATOM 1507 N N . GLY A 1 206 ? 13.398 12.349 -12.999 1.00 52.69 206 GLY A N 1
ATOM 1508 C CA . GLY A 1 206 ? 13.895 11.809 -11.711 1.00 52.69 206 GLY A CA 1
ATOM 1509 C C . GLY A 1 206 ? 13.110 10.685 -11.003 1.00 52.69 206 GLY A C 1
ATOM 1510 O O . GLY A 1 206 ? 12.097 10.170 -11.489 1.00 52.69 206 GLY A O 1
ATOM 1511 N N . GLU A 1 207 ? 13.648 10.310 -9.828 1.00 61.12 207 GLU A N 1
ATOM 1512 C CA . GLU A 1 207 ? 13.078 9.433 -8.786 1.00 61.12 207 GLU A CA 1
ATOM 1513 C C . GLU A 1 207 ? 11.577 9.752 -8.642 1.00 61.12 207 GLU A C 1
ATOM 1515 O O . GLU A 1 207 ? 11.212 10.915 -8.537 1.00 61.12 207 GLU A O 1
ATOM 1520 N N . HIS A 1 208 ? 10.695 8.750 -8.713 1.00 75.31 208 HIS A N 1
ATOM 1521 C CA . HIS A 1 208 ? 9.222 8.886 -8.658 1.00 75.31 208 HIS A CA 1
ATOM 1522 C C . HIS A 1 208 ? 8.432 9.167 -9.952 1.00 75.31 208 HIS A C 1
ATOM 1524 O O . HIS A 1 208 ? 7.201 9.195 -9.881 1.00 75.31 208 HIS A O 1
ATOM 1530 N N . ARG A 1 209 ? 9.044 9.242 -11.146 1.00 79.94 209 ARG A N 1
ATOM 1531 C CA . ARG A 1 209 ? 8.289 9.291 -12.429 1.00 79.94 209 ARG A CA 1
ATOM 1532 C C . ARG A 1 209 ? 7.188 8.216 -12.541 1.00 79.94 209 ARG A C 1
ATOM 1534 O O . ARG A 1 209 ? 6.088 8.489 -13.015 1.00 79.94 209 ARG A O 1
ATOM 1541 N N . HIS A 1 210 ? 7.456 7.015 -12.029 1.00 85.69 210 HIS A N 1
ATOM 1542 C CA . HIS A 1 210 ? 6.509 5.895 -11.998 1.00 85.69 210 HIS A CA 1
ATOM 1543 C C . HIS A 1 210 ? 5.213 6.197 -11.215 1.00 85.69 210 HIS A C 1
ATOM 1545 O O . HIS A 1 210 ? 4.180 5.591 -11.492 1.00 85.69 210 HIS A O 1
ATOM 1551 N N . LEU A 1 211 ? 5.231 7.137 -10.261 1.00 91.06 211 LEU A N 1
ATOM 1552 C CA . LEU A 1 211 ? 4.036 7.559 -9.522 1.00 91.06 211 LEU A CA 1
ATOM 1553 C C . LEU A 1 211 ? 3.113 8.429 -10.392 1.00 91.06 211 LEU A C 1
ATOM 1555 O O . LEU A 1 211 ? 1.897 8.236 -10.373 1.00 91.06 211 LEU A O 1
ATOM 1559 N N . ALA A 1 212 ? 3.679 9.340 -11.193 1.00 87.81 212 ALA A N 1
ATOM 1560 C CA . ALA A 1 212 ? 2.918 10.143 -12.155 1.00 87.81 212 ALA A CA 1
ATOM 1561 C C . ALA A 1 212 ? 2.302 9.257 -13.253 1.00 87.81 212 ALA A C 1
ATOM 1563 O O . ALA A 1 212 ? 1.134 9.413 -13.614 1.00 87.81 212 ALA A O 1
ATOM 1564 N N . GLU A 1 213 ? 3.068 8.279 -13.743 1.00 87.50 213 GLU A N 1
ATOM 1565 C CA . GLU A 1 213 ? 2.597 7.283 -14.713 1.00 87.50 213 GLU A CA 1
ATOM 1566 C C . GLU A 1 213 ? 1.445 6.440 -14.147 1.00 87.50 213 GLU A C 1
ATOM 1568 O O . GLU A 1 213 ? 0.438 6.247 -14.830 1.00 87.50 213 GLU A O 1
ATOM 1573 N N . ALA A 1 214 ? 1.536 6.012 -12.883 1.00 92.38 214 ALA A N 1
ATOM 1574 C CA . ALA A 1 214 ? 0.466 5.271 -12.217 1.00 92.38 214 ALA A CA 1
ATOM 1575 C C . ALA A 1 214 ? -0.840 6.081 -12.118 1.00 92.38 214 ALA A C 1
ATOM 1577 O O . ALA A 1 214 ? -1.918 5.548 -12.390 1.00 92.38 214 ALA A O 1
ATOM 1578 N N . LEU A 1 215 ? -0.759 7.377 -11.787 1.00 92.00 215 LEU A N 1
ATOM 1579 C CA . LEU A 1 215 ? -1.925 8.274 -11.767 1.00 92.00 215 LEU A CA 1
ATOM 1580 C C . LEU A 1 215 ? -2.590 8.368 -13.147 1.00 92.00 215 LEU A C 1
ATOM 1582 O O . LEU A 1 215 ? -3.805 8.207 -13.258 1.00 92.00 215 LEU A O 1
ATOM 1586 N N . ARG A 1 216 ? -1.803 8.562 -14.214 1.00 88.94 216 ARG A N 1
ATOM 1587 C CA . ARG A 1 216 ? -2.318 8.604 -15.598 1.00 88.94 216 ARG A CA 1
ATOM 1588 C C . ARG A 1 216 ? -2.935 7.288 -16.043 1.00 88.94 216 ARG A C 1
ATOM 1590 O O . ARG A 1 216 ? -3.893 7.288 -16.810 1.00 88.94 216 ARG A O 1
ATOM 1597 N N . ALA A 1 217 ? -2.407 6.176 -15.546 1.00 90.94 217 ALA A N 1
ATOM 1598 C CA . ALA A 1 217 ? -2.916 4.841 -15.818 1.00 90.94 217 ALA A CA 1
ATOM 1599 C C . ALA A 1 217 ? -4.153 4.466 -14.972 1.00 90.94 217 ALA A C 1
ATOM 1601 O O . ALA A 1 217 ? -4.663 3.352 -15.094 1.00 90.94 217 ALA A O 1
ATOM 1602 N N . GLY A 1 218 ? -4.667 5.389 -14.148 1.00 90.94 218 GLY A N 1
ATOM 1603 C CA . GLY A 1 218 ? -5.950 5.256 -13.456 1.00 90.94 218 GLY A CA 1
ATOM 1604 C C . GLY A 1 218 ? -5.867 4.974 -11.955 1.00 90.94 218 GLY A C 1
ATOM 1605 O O . GLY A 1 218 ? -6.902 4.690 -11.349 1.00 90.94 218 GLY A O 1
ATOM 1606 N N . VAL A 1 219 ? -4.685 5.060 -11.333 1.00 95.88 219 VAL A N 1
ATOM 1607 C CA . VAL A 1 219 ? -4.585 5.065 -9.863 1.00 95.88 219 VAL A CA 1
ATOM 1608 C C . VAL A 1 219 ? -5.245 6.333 -9.317 1.00 95.88 219 VAL A C 1
ATOM 1610 O O . VAL A 1 219 ? -4.971 7.439 -9.777 1.00 95.88 219 VAL A O 1
ATOM 1613 N N . GLY A 1 220 ? -6.137 6.184 -8.335 1.00 93.19 220 GLY A N 1
ATOM 1614 C CA . GLY A 1 220 ? -7.019 7.278 -7.903 1.00 93.19 220 GLY A CA 1
ATOM 1615 C C . GLY A 1 220 ? -6.333 8.418 -7.140 1.00 93.19 220 GLY A C 1
ATOM 1616 O O . GLY A 1 220 ? -6.823 9.550 -7.162 1.00 93.19 220 GLY A O 1
ATOM 1617 N N . ALA A 1 221 ? -5.232 8.123 -6.448 1.00 94.00 221 ALA A N 1
ATOM 1618 C CA . ALA A 1 221 ? -4.380 9.091 -5.761 1.00 94.00 221 ALA A CA 1
ATOM 1619 C C . ALA A 1 221 ? -3.030 8.463 -5.386 1.00 94.00 221 ALA A C 1
ATOM 1621 O O . ALA A 1 221 ? -2.946 7.257 -5.136 1.00 94.00 221 ALA A O 1
ATOM 1622 N N . VAL A 1 222 ? -2.004 9.301 -5.260 1.00 94.62 222 VAL A N 1
ATOM 1623 C CA . VAL A 1 222 ? -0.712 8.945 -4.669 1.00 94.62 222 VAL A CA 1
ATOM 1624 C C . VAL A 1 222 ? -0.510 9.777 -3.410 1.00 94.62 222 VAL A C 1
ATOM 1626 O O . VAL A 1 222 ? -0.734 10.983 -3.419 1.00 94.62 222 VAL A O 1
ATOM 1629 N N . HIS A 1 223 ? -0.086 9.136 -2.329 1.00 94.81 223 HIS A N 1
ATOM 1630 C CA . HIS A 1 223 ? 0.294 9.792 -1.084 1.00 94.81 223 HIS A CA 1
ATOM 1631 C C . HIS A 1 223 ? 1.786 9.565 -0.844 1.00 94.81 223 HIS A C 1
ATOM 1633 O O . HIS A 1 223 ? 2.253 8.442 -1.015 1.00 94.81 223 HIS A O 1
ATOM 1639 N N . VAL A 1 224 ? 2.526 10.596 -0.442 1.00 94.00 224 VAL A N 1
ATOM 1640 C CA . VAL A 1 224 ? 3.934 10.487 -0.026 1.00 94.00 224 VAL A CA 1
ATOM 1641 C C . VAL A 1 224 ? 4.043 10.983 1.406 1.00 94.00 224 VAL A C 1
ATOM 1643 O O . VAL A 1 224 ? 3.752 12.152 1.671 1.00 94.00 224 VAL A O 1
ATOM 1646 N N . VAL A 1 225 ? 4.436 10.096 2.321 1.00 94.31 225 VAL A N 1
ATOM 1647 C CA . VAL A 1 225 ? 4.405 10.360 3.764 1.00 94.31 225 VAL A CA 1
ATOM 1648 C C . VAL A 1 225 ? 5.615 9.819 4.518 1.00 94.31 225 VAL A C 1
ATOM 1650 O O . VAL A 1 225 ? 6.253 8.847 4.106 1.00 94.31 225 VAL A O 1
ATOM 1653 N N . ASP A 1 226 ? 5.868 10.425 5.680 1.00 94.56 226 ASP A N 1
ATOM 1654 C CA . ASP A 1 226 ? 6.900 9.996 6.621 1.00 94.56 226 ASP A CA 1
ATOM 1655 C C . ASP A 1 226 ? 6.451 8.761 7.409 1.00 94.56 226 ASP A C 1
ATOM 1657 O O . ASP A 1 226 ? 5.619 8.840 8.317 1.00 94.56 226 ASP A O 1
ATOM 1661 N N . ALA A 1 227 ? 7.056 7.621 7.095 1.00 93.50 227 ALA A N 1
ATOM 1662 C CA . ALA A 1 227 ? 6.800 6.333 7.727 1.00 93.50 227 ALA A CA 1
ATOM 1663 C C . ALA A 1 227 ? 7.198 6.279 9.212 1.00 93.50 227 ALA A C 1
ATOM 1665 O O . ALA A 1 227 ? 6.802 5.350 9.913 1.00 93.50 227 ALA A O 1
ATOM 1666 N N . ARG A 1 228 ? 7.980 7.246 9.712 1.00 93.19 228 ARG A N 1
ATOM 1667 C CA . ARG A 1 228 ? 8.404 7.315 11.123 1.00 93.19 228 ARG A CA 1
ATOM 1668 C C . ARG A 1 228 ? 7.335 7.923 12.027 1.00 93.19 228 ARG A C 1
ATOM 1670 O O . ARG A 1 228 ? 7.504 7.934 13.244 1.00 93.19 228 ARG A O 1
ATOM 1677 N N . ARG A 1 229 ? 6.248 8.457 11.462 1.00 93.00 229 ARG A N 1
ATOM 1678 C CA . ARG A 1 229 ? 5.126 9.003 12.229 1.00 93.00 229 ARG A CA 1
ATOM 1679 C C . ARG A 1 229 ? 4.126 7.885 12.544 1.00 93.00 229 ARG A C 1
ATOM 1681 O O . ARG A 1 229 ? 3.601 7.272 11.614 1.00 93.00 229 ARG A O 1
ATOM 1688 N N . PRO A 1 230 ? 3.817 7.619 13.825 1.00 93.81 230 PRO A N 1
ATOM 1689 C CA . PRO A 1 230 ? 2.752 6.687 14.175 1.00 93.81 230 PRO A CA 1
ATOM 1690 C C . PRO A 1 230 ? 1.419 7.109 13.550 1.00 93.81 230 PRO A C 1
ATOM 1692 O O . PRO A 1 230 ? 1.138 8.300 13.450 1.00 93.81 230 PRO A O 1
ATOM 1695 N N . GLU A 1 231 ? 0.594 6.130 13.165 1.00 92.94 231 GLU A N 1
ATOM 1696 C CA . GLU A 1 231 ? -0.799 6.328 12.708 1.00 92.94 231 GLU A CA 1
ATOM 1697 C C . GLU A 1 231 ? -0.928 7.039 11.355 1.00 92.94 231 GLU A C 1
ATOM 1699 O O . GLU A 1 231 ? -2.036 7.277 10.877 1.00 92.94 231 GLU A O 1
ATOM 1704 N N . VAL A 1 232 ? 0.198 7.348 10.701 1.00 92.88 232 VAL A N 1
ATOM 1705 C CA . VAL A 1 232 ? 0.208 8.073 9.429 1.00 92.88 232 VAL A CA 1
ATOM 1706 C C . VAL A 1 232 ? -0.577 7.336 8.345 1.00 92.88 232 VAL A C 1
ATOM 1708 O O . VAL A 1 232 ? -1.316 7.971 7.606 1.00 92.88 232 VAL A O 1
ATOM 1711 N N . LEU A 1 233 ? -0.502 6.000 8.283 1.00 94.25 233 LEU A N 1
ATOM 1712 C CA . LEU A 1 233 ? -1.225 5.222 7.275 1.00 94.25 233 LEU A CA 1
ATOM 1713 C C . LEU A 1 233 ? -2.743 5.338 7.459 1.00 94.25 233 LEU A C 1
ATOM 1715 O O . LEU A 1 233 ? -3.472 5.561 6.491 1.00 94.25 233 LEU A O 1
ATOM 1719 N N . LEU A 1 234 ? -3.218 5.189 8.698 1.00 91.38 234 LEU A N 1
ATOM 1720 C CA . LEU A 1 234 ? -4.638 5.296 9.011 1.00 91.38 234 LEU A CA 1
ATOM 1721 C C . LEU A 1 234 ? -5.165 6.711 8.745 1.00 91.38 234 LEU A C 1
ATOM 1723 O O . LEU A 1 234 ? -6.243 6.857 8.165 1.00 91.38 234 LEU A O 1
ATOM 1727 N N . LEU A 1 235 ? -4.391 7.734 9.121 1.00 89.12 235 LEU A N 1
ATOM 1728 C CA . LEU A 1 235 ? -4.721 9.132 8.854 1.00 89.12 235 LEU A CA 1
ATOM 1729 C C . LEU A 1 235 ? -4.830 9.381 7.345 1.00 89.12 235 LEU A C 1
ATOM 1731 O O . LEU A 1 235 ? -5.893 9.771 6.888 1.00 89.12 235 LEU A O 1
ATOM 1735 N N . GLU A 1 236 ? -3.827 9.033 6.536 1.00 88.25 236 GLU A N 1
ATOM 1736 C CA . GLU A 1 236 ? -3.867 9.276 5.080 1.00 88.25 236 GLU A CA 1
ATOM 1737 C C . GLU A 1 236 ? -5.052 8.627 4.348 1.00 88.25 236 GLU A C 1
ATOM 1739 O O . GLU A 1 236 ? -5.478 9.097 3.287 1.00 88.25 236 GLU A O 1
ATOM 1744 N N . ILE A 1 237 ? -5.577 7.523 4.879 1.00 85.50 237 ILE A N 1
ATOM 1745 C CA . ILE A 1 237 ? -6.722 6.828 4.287 1.00 85.50 237 ILE A CA 1
ATOM 1746 C C . ILE A 1 237 ? -8.050 7.422 4.771 1.00 85.50 237 ILE A C 1
ATOM 1748 O O . ILE A 1 237 ? -8.985 7.537 3.972 1.00 85.50 237 ILE A O 1
ATOM 1752 N N . LEU A 1 238 ? -8.151 7.785 6.053 1.00 81.31 238 LEU A N 1
ATOM 1753 C CA . LEU A 1 238 ? -9.407 8.200 6.688 1.00 81.31 238 LEU A CA 1
ATOM 1754 C C . LEU A 1 238 ? -9.583 9.718 6.817 1.00 81.31 238 LEU A C 1
ATOM 1756 O O . LEU A 1 238 ? -10.690 10.165 7.114 1.00 81.31 238 LEU A O 1
ATOM 1760 N N . THR A 1 239 ? -8.542 10.518 6.588 1.00 74.44 239 THR A N 1
ATOM 1761 C CA . THR A 1 239 ? -8.606 11.982 6.663 1.00 74.44 239 THR A CA 1
ATOM 1762 C C . THR A 1 239 ? -8.504 12.630 5.288 1.00 74.44 239 THR A C 1
ATOM 1764 O O . THR A 1 239 ? -7.930 12.091 4.343 1.00 74.44 239 THR A O 1
ATOM 1767 N N . ARG A 1 240 ? -9.121 13.811 5.160 1.00 66.44 240 ARG A N 1
ATOM 1768 C CA . ARG A 1 240 ? -9.047 14.632 3.938 1.00 66.44 240 ARG A CA 1
ATOM 1769 C C . ARG A 1 240 ? -7.708 15.352 3.821 1.00 66.44 240 ARG A C 1
ATOM 1771 O O . ARG A 1 240 ? -7.207 15.534 2.714 1.00 66.44 240 ARG A O 1
ATOM 1778 N N . ASP A 1 241 ? -7.168 15.751 4.966 1.00 67.88 241 ASP A N 1
ATOM 1779 C CA . ASP A 1 241 ? -5.893 16.437 5.070 1.00 67.88 241 ASP A CA 1
ATOM 1780 C C . ASP A 1 241 ? -4.774 15.398 5.074 1.00 67.88 241 ASP A C 1
ATOM 1782 O O . ASP A 1 241 ? -4.781 14.478 5.897 1.00 67.88 241 ASP A O 1
ATOM 1786 N N . SER A 1 242 ? -3.837 15.541 4.137 1.00 74.44 242 SER A N 1
ATOM 1787 C CA . SER A 1 242 ? -2.614 14.743 4.114 1.00 74.44 242 SER A CA 1
ATOM 1788 C C . SER A 1 242 ? -1.596 15.349 5.077 1.00 74.44 242 SER A C 1
ATOM 1790 O O . SER A 1 242 ? -1.347 16.555 5.062 1.00 74.44 242 SER A O 1
ATOM 1792 N N . GLN A 1 243 ? -0.993 14.503 5.906 1.00 80.56 243 GLN A N 1
ATOM 1793 C CA . GLN A 1 243 ? 0.135 14.832 6.777 1.00 80.56 243 GLN A CA 1
ATOM 1794 C C . GLN A 1 243 ? 1.455 14.943 5.995 1.00 80.56 243 GLN A C 1
ATOM 1796 O O . GLN A 1 243 ? 2.440 15.440 6.540 1.00 80.56 243 GLN A O 1
ATOM 1801 N N . GLY A 1 244 ? 1.471 14.491 4.738 1.00 90.50 244 GLY A N 1
ATOM 1802 C CA . GLY A 1 244 ? 2.565 14.674 3.790 1.00 90.50 244 GLY A CA 1
ATOM 1803 C C . GLY A 1 244 ? 2.060 15.341 2.516 1.00 90.50 244 GLY A C 1
ATOM 1804 O O . GLY A 1 244 ? 1.518 16.448 2.563 1.00 90.50 244 GLY A O 1
ATOM 1805 N N . SER A 1 245 ? 2.240 14.668 1.382 1.00 91.94 245 SER A N 1
ATOM 1806 C CA . SER A 1 245 ? 1.816 15.159 0.070 1.00 91.94 245 SER A CA 1
ATOM 1807 C C . SER A 1 245 ? 0.793 14.243 -0.583 1.00 91.94 245 SER A C 1
ATOM 1809 O O . SER A 1 245 ? 1.030 13.045 -0.734 1.00 91.94 245 SER A O 1
ATOM 1811 N N . LEU A 1 246 ? -0.303 14.835 -1.053 1.00 92.94 246 LEU A N 1
ATOM 1812 C CA . LEU A 1 246 ? -1.325 14.186 -1.865 1.00 92.94 246 LEU A CA 1
ATOM 1813 C C . LEU A 1 246 ? -1.183 14.610 -3.330 1.00 92.94 246 LEU A C 1
ATOM 1815 O O . LEU A 1 246 ? -1.366 15.780 -3.662 1.00 92.94 24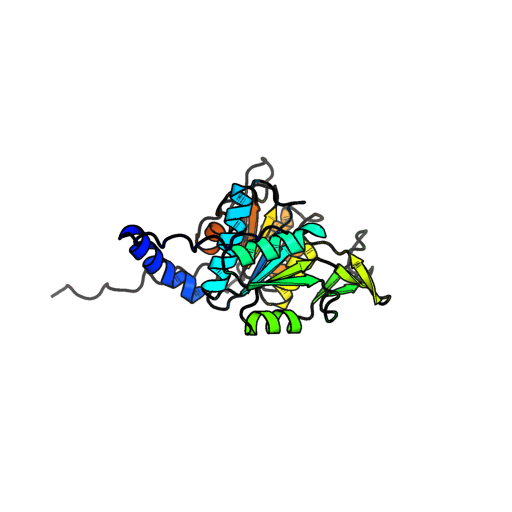6 LEU A O 1
ATOM 1819 N N . VAL A 1 247 ? -0.947 13.649 -4.217 1.00 91.94 247 VAL A N 1
ATOM 1820 C CA . VAL A 1 247 ? -0.972 13.852 -5.667 1.00 91.94 247 VAL A CA 1
ATOM 1821 C C . VAL A 1 247 ? -2.244 13.236 -6.241 1.00 91.94 247 VAL A C 1
ATOM 1823 O O . VAL A 1 247 ? -2.546 12.060 -6.013 1.00 91.94 247 VAL A O 1
ATOM 1826 N N . LEU A 1 248 ? -3.006 14.038 -6.978 1.00 91.88 248 LEU A N 1
ATOM 1827 C CA . LEU A 1 248 ? -4.250 13.626 -7.624 1.00 91.88 248 LEU A CA 1
ATOM 1828 C C . LEU A 1 248 ? -4.079 13.570 -9.146 1.00 91.88 248 LEU A C 1
ATOM 1830 O O . LEU A 1 248 ? -3.257 14.310 -9.687 1.00 91.88 248 LEU A O 1
ATOM 1834 N N . PRO A 1 249 ? -4.871 12.745 -9.855 1.00 89.94 249 PRO A N 1
ATOM 1835 C CA . PRO A 1 249 ? -4.968 12.838 -11.305 1.00 89.94 249 PRO A CA 1
ATOM 1836 C C . PRO A 1 249 ? -5.297 14.271 -11.723 1.00 89.94 249 PRO A C 1
ATOM 1838 O O . PRO A 1 249 ? -6.042 14.966 -11.023 1.00 89.94 249 PRO A O 1
ATOM 1841 N N . ASP A 1 250 ? -4.756 14.706 -12.861 1.00 85.06 250 ASP A N 1
ATOM 1842 C CA . ASP A 1 250 ? -5.121 16.004 -13.417 1.00 85.06 250 ASP A CA 1
ATOM 1843 C C . ASP A 1 250 ? -6.646 16.068 -13.579 1.00 85.06 250 ASP A C 1
ATOM 1845 O O . ASP A 1 250 ? -7.254 15.089 -14.032 1.00 85.06 250 ASP A O 1
ATOM 1849 N N . PRO A 1 251 ? -7.295 17.181 -13.195 1.00 70.06 251 PRO A N 1
ATOM 1850 C CA . PRO A 1 251 ? -8.701 17.354 -13.496 1.00 70.06 251 PRO A CA 1
ATOM 1851 C C . PRO A 1 251 ? -8.834 17.283 -15.015 1.00 70.06 251 PRO A C 1
ATOM 1853 O O . PRO A 1 251 ? -8.372 18.174 -15.727 1.00 70.06 251 PRO A O 1
ATOM 1856 N N . ALA A 1 252 ? -9.441 16.207 -15.524 1.00 48.41 252 ALA A N 1
ATOM 1857 C CA . ALA A 1 252 ? -9.865 16.174 -16.911 1.00 48.41 252 ALA A CA 1
ATOM 1858 C C . ALA A 1 252 ? -10.655 17.460 -17.144 1.00 48.41 252 ALA A C 1
ATOM 1860 O O . ALA A 1 252 ? -11.522 17.783 -16.324 1.00 48.41 252 ALA A O 1
ATOM 1861 N N . ALA A 1 253 ? -10.363 18.195 -18.218 1.00 38.06 253 ALA A N 1
ATOM 1862 C CA . ALA A 1 253 ? -11.273 19.217 -18.706 1.00 38.06 253 ALA A CA 1
ATOM 1863 C C . ALA A 1 253 ? -12.663 18.559 -18.835 1.00 38.06 253 ALA A C 1
ATOM 1865 O O . ALA A 1 253 ? -12.923 17.813 -19.773 1.00 38.06 253 ALA A O 1
ATOM 1866 N N . GLY A 1 254 ? -13.508 18.730 -17.815 1.00 36.84 254 GLY A N 1
ATOM 1867 C CA . GLY A 1 254 ? -14.846 18.152 -17.744 1.00 36.84 254 GLY A CA 1
ATOM 1868 C C . GLY A 1 254 ? -15.039 16.736 -17.176 1.00 36.84 254 GLY A C 1
ATOM 1869 O O . GLY A 1 254 ? -16.083 16.172 -17.480 1.00 36.84 254 GLY A O 1
ATOM 1870 N N . VAL A 1 255 ? -14.171 16.145 -16.336 1.00 35.38 255 VAL A N 1
ATOM 1871 C CA . VAL A 1 255 ? -14.579 14.959 -15.529 1.00 35.38 255 VAL A CA 1
ATOM 1872 C C . VAL A 1 255 ? -13.963 14.976 -14.125 1.00 35.38 255 VAL A C 1
ATOM 1874 O O . VAL A 1 255 ? -12.896 14.436 -13.869 1.00 35.38 255 VAL A O 1
ATOM 1877 N N . ILE A 1 256 ? -14.690 15.628 -13.218 1.00 38.59 256 ILE A N 1
ATOM 1878 C CA . ILE A 1 256 ? -14.858 15.340 -11.786 1.00 38.59 256 ILE A CA 1
ATOM 1879 C C . ILE A 1 256 ? -13.841 14.363 -11.151 1.00 38.59 256 ILE A C 1
ATOM 1881 O O . ILE A 1 256 ? -13.898 13.143 -11.331 1.00 38.59 256 ILE A O 1
ATOM 1885 N N . ALA A 1 257 ? -13.009 14.915 -10.265 1.00 38.50 257 ALA A N 1
ATOM 1886 C CA . ALA A 1 257 ? -12.203 14.193 -9.287 1.00 38.50 257 ALA A CA 1
ATOM 1887 C C . ALA A 1 257 ? -13.102 13.417 -8.301 1.00 38.50 257 ALA A C 1
ATOM 1889 O O . ALA A 1 257 ? -13.535 13.924 -7.263 1.00 38.50 257 ALA A O 1
ATOM 1890 N N . ARG A 1 258 ? -13.384 12.150 -8.620 1.00 43.62 258 ARG A N 1
ATOM 1891 C CA . ARG A 1 258 ? -14.230 11.260 -7.802 1.00 43.62 258 ARG A CA 1
ATOM 1892 C C . ARG A 1 258 ? -13.642 10.925 -6.425 1.00 43.62 258 ARG A C 1
ATOM 1894 O O . ARG A 1 258 ? -14.361 10.401 -5.585 1.00 43.62 258 ARG A O 1
ATOM 1901 N N . SER A 1 259 ? -12.388 11.276 -6.151 1.00 39.66 259 SER A N 1
ATOM 1902 C CA . SER A 1 259 ? -11.762 11.107 -4.831 1.00 39.66 259 SER A CA 1
ATOM 1903 C C . SER A 1 259 ? -12.296 12.105 -3.791 1.00 39.66 259 SER A C 1
ATOM 1905 O O . SER A 1 259 ? -12.291 11.803 -2.603 1.00 39.66 259 SER A O 1
ATOM 1907 N N . ALA A 1 260 ? -12.789 13.274 -4.227 1.00 40.50 260 ALA A N 1
ATOM 1908 C CA . ALA A 1 260 ? -13.377 14.289 -3.346 1.00 40.50 260 ALA A CA 1
ATOM 1909 C C . ALA A 1 260 ? -14.914 14.209 -3.262 1.00 40.50 260 ALA A C 1
ATOM 1911 O O . ALA A 1 260 ? -15.485 14.614 -2.258 1.00 40.50 260 ALA A O 1
ATOM 1912 N N . GLN A 1 261 ? -15.597 13.645 -4.264 1.00 41.03 261 GLN A N 1
ATOM 1913 C CA . GLN A 1 261 ? -17.068 13.608 -4.278 1.00 41.03 261 GLN A CA 1
ATOM 1914 C C . GLN A 1 261 ? -17.711 12.586 -3.334 1.00 41.03 261 GLN A C 1
ATOM 1916 O O . GLN A 1 261 ? -18.860 12.766 -2.945 1.00 41.03 261 GLN A O 1
ATOM 1921 N N . TYR A 1 262 ? -16.997 11.544 -2.897 1.00 41.62 262 TYR A N 1
ATOM 1922 C CA . TYR A 1 262 ? -17.532 10.633 -1.869 1.00 41.62 262 TYR A CA 1
ATOM 1923 C C . TYR A 1 262 ? -17.763 11.322 -0.516 1.00 41.62 262 TYR A C 1
ATOM 1925 O O . TYR A 1 262 ? -18.479 10.806 0.338 1.00 41.62 262 TYR A O 1
ATOM 1933 N N . LEU A 1 263 ? -17.158 12.491 -0.332 1.00 44.91 263 LEU A N 1
ATOM 1934 C CA . LEU A 1 263 ? -17.155 13.267 0.894 1.00 44.91 263 LEU A CA 1
ATOM 1935 C C . LEU A 1 263 ? -18.193 14.403 0.898 1.00 44.91 263 LEU A C 1
ATOM 1937 O O . LEU A 1 263 ? -18.302 15.101 1.907 1.00 44.91 263 LEU A O 1
ATOM 1941 N N . ASP A 1 264 ? -18.954 14.557 -0.189 1.00 39.97 264 ASP A N 1
ATOM 1942 C CA . ASP A 1 264 ? -19.969 15.607 -0.379 1.00 39.97 264 ASP A CA 1
ATOM 1943 C C . ASP A 1 264 ? -21.407 15.148 -0.062 1.00 39.97 264 ASP A C 1
ATOM 1945 O O . ASP A 1 264 ? -22.376 15.864 -0.301 1.00 39.97 264 ASP A O 1
ATOM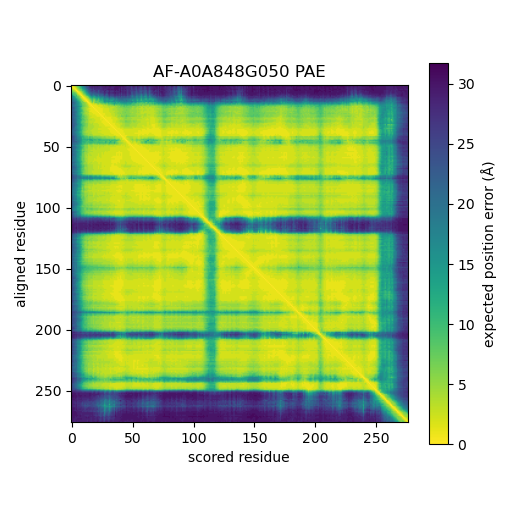 1949 N N . LEU A 1 265 ? -21.583 13.963 0.534 1.00 37.62 265 LEU A N 1
ATOM 1950 C CA . LEU A 1 265 ? -22.902 13.429 0.915 1.00 37.62 265 LEU A CA 1
ATOM 1951 C C . LEU A 1 265 ? -23.514 14.073 2.177 1.00 37.62 265 LEU A C 1
ATOM 1953 O O . LEU A 1 265 ? -24.393 13.484 2.799 1.00 37.62 265 LEU A O 1
ATOM 1957 N N . SER A 1 266 ? -23.086 15.276 2.564 1.00 37.66 266 SER A N 1
ATOM 1958 C CA . SER A 1 266 ? -23.620 15.991 3.732 1.00 37.66 266 SER A CA 1
ATOM 1959 C C . SER A 1 266 ? -24.211 17.370 3.422 1.00 37.66 266 SER A C 1
ATOM 1961 O O . SER A 1 266 ? -24.356 18.162 4.345 1.00 37.66 266 SER A O 1
ATOM 1963 N N . GLN A 1 267 ? -24.558 17.682 2.166 1.00 40.75 267 GLN A N 1
ATOM 1964 C CA . GLN A 1 267 ? -25.218 18.960 1.838 1.00 40.75 267 GLN A CA 1
ATOM 1965 C C . GLN A 1 267 ? -26.573 18.854 1.129 1.00 40.75 267 GLN A C 1
ATOM 1967 O O . GLN A 1 267 ? -27.094 19.871 0.693 1.00 40.75 267 GLN A O 1
ATOM 1972 N N . HIS A 1 268 ? -27.184 17.675 0.994 1.00 41.31 268 HIS A N 1
ATOM 1973 C CA . HIS A 1 268 ? -28.558 17.568 0.470 1.00 41.31 268 HIS A CA 1
ATOM 1974 C C . HIS A 1 268 ? -29.429 16.788 1.452 1.00 41.31 268 HIS A C 1
ATOM 1976 O O . HIS A 1 268 ? -29.703 15.602 1.280 1.00 41.31 268 HIS A O 1
ATOM 1982 N N . GLY A 1 269 ? -29.821 17.481 2.515 1.00 34.28 269 GLY A N 1
ATOM 1983 C CA . GLY A 1 269 ? -30.797 17.027 3.489 1.00 34.28 269 GLY A CA 1
ATOM 1984 C C . GLY A 1 269 ? -31.316 18.228 4.266 1.00 34.28 269 GLY A C 1
ATOM 1985 O O . GLY A 1 269 ? -30.625 18.703 5.158 1.00 34.28 269 GLY A O 1
ATOM 1986 N N . ASP A 1 270 ? -32.531 18.643 3.910 1.00 36.84 270 ASP A N 1
ATOM 1987 C CA . ASP A 1 270 ? -33.448 19.476 4.696 1.00 36.84 270 ASP A CA 1
ATOM 1988 C C . ASP A 1 270 ? -33.344 21.013 4.571 1.00 36.84 270 ASP A C 1
ATOM 1990 O O . ASP A 1 270 ? -32.971 21.723 5.497 1.00 36.84 270 ASP A O 1
ATOM 1994 N N . GLU A 1 271 ? -33.775 21.538 3.418 1.00 36.50 271 GLU A N 1
ATOM 1995 C CA . GLU A 1 271 ? -34.435 22.852 3.340 1.00 36.50 271 GLU A CA 1
ATOM 1996 C C . GLU A 1 271 ? -35.780 22.691 2.620 1.00 36.50 271 GLU A C 1
ATOM 1998 O O . GLU A 1 271 ? -35.969 23.106 1.478 1.00 36.50 271 GLU A O 1
ATOM 2003 N N . SER A 1 272 ? -36.736 22.038 3.274 1.00 39.41 272 SER A N 1
ATOM 2004 C CA . SER A 1 272 ? -38.143 22.198 2.913 1.00 39.41 272 SER A CA 1
ATOM 2005 C C . SER A 1 272 ? -39.026 21.781 4.078 1.00 39.41 272 SER A C 1
ATOM 2007 O O . SER A 1 272 ? -39.454 20.636 4.124 1.00 39.41 272 SER A O 1
ATOM 2009 N N . HIS A 1 273 ? -39.271 22.704 5.009 1.00 37.22 273 HIS A N 1
ATOM 2010 C CA . HIS A 1 273 ? -40.583 22.970 5.611 1.00 37.22 273 HIS A CA 1
ATOM 2011 C C . HIS A 1 273 ? -40.437 24.027 6.713 1.00 37.22 273 HIS A C 1
ATOM 2013 O O . HIS A 1 273 ? -40.108 23.691 7.839 1.00 37.22 273 HIS A O 1
ATOM 2019 N N . GLU A 1 274 ? -40.704 25.293 6.380 1.00 37.47 274 GLU A N 1
ATOM 2020 C CA . GLU A 1 274 ? -41.485 26.217 7.223 1.00 37.47 274 GLU A CA 1
ATOM 2021 C C . GLU A 1 274 ? -41.677 27.550 6.485 1.00 37.47 274 GLU A C 1
ATOM 2023 O O . GLU A 1 274 ? -40.873 28.476 6.554 1.00 37.47 274 GLU A O 1
ATOM 2028 N N . THR A 1 275 ? -42.762 27.635 5.714 1.00 37.47 275 THR A N 1
ATOM 2029 C CA . THR A 1 275 ? -43.458 28.899 5.430 1.00 37.47 275 THR A CA 1
ATOM 2030 C C . THR A 1 275 ? -44.858 28.576 4.917 1.00 37.47 275 THR A C 1
ATOM 2032 O O . THR A 1 275 ? -45.054 28.361 3.723 1.00 37.47 275 THR A O 1
ATOM 2035 N N . HIS A 1 276 ? -45.803 28.433 5.849 1.00 40.25 276 HIS A N 1
ATOM 2036 C CA . HIS A 1 276 ? -47.113 29.099 5.875 1.00 40.25 276 HIS A CA 1
ATOM 2037 C C . HIS A 1 276 ? -48.006 28.527 6.974 1.00 40.25 276 HIS A C 1
ATOM 2039 O O . HIS A 1 276 ? -48.126 27.286 7.057 1.00 40.25 276 HIS A O 1
#

Radius of gyration: 20.43 Å; Cα contacts (8 Å, |Δi|>4): 495; chains: 1; bounding box: 67×55×57 Å

Foldseek 3Di:
DDDDDPPDDDPDDDQDPVNVVVVVVLVLLLVVQAAFEEEEQAEDPAQADPQLSLLVLLLVLVCLVSHHAYEYFYDDDVRQVVSCVSNVVNVAAEDEDECLPVQQWEWDFDPPVPDPPDRATAIAGDCPVSVVCSVVSYYYHYYQWGQYPVRDTDRHDRLNVRLNNCLVSLGQEYEYADQDQADADPVRDFDAEEELVRVCVRVVPDDCPSVSVSQVSRHAKYHYHHSNDRCQSVCVSRDPGHSGHIYGYDPDPPDDSPVCVSVVVPPPDDDDDDDD